Protein AF-A0A183G297-F1 (afdb_monomer)

Nearest PDB structures (foldseek):
  7byl-assembly1_A  TM=5.948E-01  e=2.917E-04  Aequorea victoria
  8j03-assembly1_A  TM=6.201E-01  e=9.344E-04  Homo sapiens
  7vnr-assembly1_C  TM=6.676E-01  e=5.356E-03  Homo sapiens
  7vnq-assembly1_A  TM=6.222E-01  e=4.353E-02  Homo sapiens
  8ieq-assembly1_C  TM=3.313E-01  e=5.146E+00  Homo sapiens

Structure (mmCIF, N/CA/C/O backbone):
data_AF-A0A183G297-F1
#
_entry.id   AF-A0A183G297-F1
#
loop_
_atom_site.group_PDB
_atom_site.id
_atom_site.type_symbol
_atom_site.label_atom_id
_atom_site.label_alt_id
_atom_site.label_comp_id
_atom_site.label_asym_id
_atom_site.label_entity_id
_atom_site.label_seq_id
_atom_site.pdbx_PDB_ins_code
_atom_site.Cartn_x
_atom_site.Cartn_y
_atom_site.Cartn_z
_atom_site.occupancy
_atom_site.B_iso_or_equiv
_atom_site.auth_seq_id
_atom_site.auth_comp_id
_atom_site.auth_asym_id
_atom_site.auth_atom_id
_atom_site.pdbx_PDB_model_num
ATOM 1 N N . MET A 1 1 ? 13.243 0.918 11.975 1.00 48.28 1 MET A N 1
ATOM 2 C CA . MET A 1 1 ? 14.635 1.375 11.766 1.00 48.28 1 MET A CA 1
ATOM 3 C C . MET A 1 1 ? 15.598 0.944 12.881 1.00 48.28 1 MET A C 1
ATOM 5 O O . MET A 1 1 ? 16.744 0.672 12.569 1.00 48.28 1 MET A O 1
ATOM 9 N N . LEU A 1 2 ? 15.179 0.803 14.151 1.00 48.47 2 LEU A N 1
ATOM 10 C CA . LEU A 1 2 ? 16.083 0.345 15.231 1.00 48.47 2 LEU A CA 1
ATOM 11 C C . LEU A 1 2 ? 16.422 -1.161 15.202 1.00 48.47 2 LEU A C 1
ATOM 13 O O . LEU A 1 2 ? 17.568 -1.524 15.438 1.00 48.47 2 LEU A O 1
ATOM 17 N N . LYS A 1 3 ? 15.472 -2.037 14.841 1.00 40.50 3 LYS A N 1
ATOM 18 C CA . LYS A 1 3 ? 15.696 -3.499 14.740 1.00 40.50 3 LYS A CA 1
ATOM 19 C C . LYS A 1 3 ? 16.714 -3.913 13.665 1.00 40.50 3 LYS A C 1
ATOM 21 O O . LYS A 1 3 ? 17.290 -4.991 13.742 1.00 40.50 3 LYS A O 1
ATOM 26 N N . THR A 1 4 ? 16.929 -3.066 12.660 1.00 49.19 4 THR A N 1
ATOM 27 C CA . THR A 1 4 ? 17.829 -3.326 11.527 1.00 49.19 4 THR A CA 1
ATOM 28 C C . THR A 1 4 ? 19.241 -2.788 11.752 1.00 49.19 4 THR A C 1
ATOM 30 O O . THR A 1 4 ? 20.104 -3.003 10.909 1.00 49.19 4 THR A O 1
ATOM 33 N N . HIS A 1 5 ? 19.499 -2.099 12.871 1.00 55.09 5 HIS A N 1
ATOM 34 C CA . HIS A 1 5 ? 20.820 -1.553 13.154 1.00 55.09 5 HIS A CA 1
ATOM 35 C C . HIS A 1 5 ? 21.800 -2.682 13.534 1.00 55.09 5 HIS A C 1
ATOM 37 O O . HIS A 1 5 ? 21.485 -3.480 14.425 1.00 55.09 5 HIS A O 1
ATOM 43 N N . PRO A 1 6 ? 22.994 -2.750 12.916 1.00 59.34 6 PRO A N 1
ATOM 44 C CA . PRO A 1 6 ? 23.940 -3.857 13.101 1.00 59.34 6 PRO A CA 1
ATOM 45 C C . PRO A 1 6 ? 24.424 -4.016 14.551 1.00 59.34 6 PRO A C 1
ATOM 47 O O . PRO A 1 6 ? 24.810 -5.105 14.955 1.00 59.34 6 PRO A O 1
ATOM 50 N N . SER A 1 7 ? 24.348 -2.958 15.363 1.00 58.31 7 SER A N 1
ATOM 51 C CA . SER A 1 7 ? 24.736 -2.979 16.783 1.00 58.31 7 SER A CA 1
ATOM 52 C C . SER A 1 7 ? 23.763 -3.719 17.708 1.00 58.31 7 SER A C 1
ATOM 54 O O . SER A 1 7 ? 24.141 -4.052 18.824 1.00 58.31 7 SER A O 1
ATOM 56 N N . PHE A 1 8 ? 22.518 -3.965 17.282 1.00 51.22 8 PHE A N 1
ATOM 57 C CA . PHE A 1 8 ? 21.483 -4.630 18.098 1.00 51.22 8 PHE A CA 1
ATOM 58 C C . PHE A 1 8 ? 21.211 -6.080 17.679 1.00 51.22 8 PHE A C 1
ATOM 60 O O . PHE A 1 8 ? 20.227 -6.703 18.087 1.00 51.22 8 PHE A O 1
ATOM 67 N N . GLN A 1 9 ? 22.096 -6.609 16.847 1.00 53.25 9 GLN A N 1
ATOM 68 C CA . GLN A 1 9 ? 22.018 -7.925 16.253 1.00 53.25 9 GLN A CA 1
ATOM 69 C C . GLN A 1 9 ? 23.069 -8.823 16.901 1.00 53.25 9 GLN A C 1
ATOM 71 O O . GLN A 1 9 ? 24.266 -8.566 16.791 1.00 53.25 9 GLN A O 1
ATOM 76 N N . ILE A 1 10 ? 22.628 -9.877 17.590 1.00 58.62 10 ILE A N 1
ATOM 77 C CA . ILE A 1 10 ? 23.545 -10.798 18.264 1.00 58.62 10 ILE A CA 1
ATOM 78 C C . ILE A 1 10 ? 23.848 -11.942 17.287 1.00 58.62 10 ILE A C 1
ATOM 80 O O . ILE A 1 10 ? 22.927 -12.673 16.903 1.00 58.62 10 ILE A O 1
ATOM 84 N N . PRO A 1 11 ? 25.109 -12.119 16.852 1.00 53.72 11 PRO A N 1
ATOM 85 C CA . PRO A 1 11 ? 25.476 -13.251 16.016 1.00 53.72 11 PRO A CA 1
ATOM 86 C C . PRO A 1 11 ? 25.411 -14.530 16.855 1.00 53.72 11 PRO A C 1
ATOM 88 O O . PRO A 1 11 ? 26.146 -14.682 17.828 1.00 53.72 11 PRO A O 1
ATOM 91 N N . GLN A 1 12 ? 24.537 -15.461 16.478 1.00 55.38 12 GLN A N 1
ATOM 92 C CA . GLN A 1 12 ? 24.570 -16.813 17.029 1.00 55.38 12 GLN A CA 1
ATOM 93 C C . GLN A 1 12 ? 25.669 -17.577 16.287 1.00 55.38 12 GLN A C 1
ATOM 95 O O . GLN A 1 12 ? 25.570 -17.795 15.080 1.00 55.38 12 GLN A O 1
ATOM 100 N N . ILE A 1 13 ? 26.755 -17.904 16.989 1.00 57.59 13 ILE A N 1
ATOM 101 C CA . ILE A 1 13 ? 27.920 -18.590 16.421 1.00 57.59 13 ILE A CA 1
ATOM 102 C C . ILE A 1 13 ? 27.861 -20.046 16.870 1.00 57.59 13 ILE A C 1
ATOM 104 O O . ILE A 1 13 ? 28.013 -20.342 18.054 1.00 57.59 13 ILE A O 1
ATOM 108 N N . THR A 1 14 ? 27.661 -20.962 15.928 1.00 55.66 14 THR A N 1
ATOM 109 C CA . THR A 1 14 ? 27.771 -22.398 16.199 1.00 55.66 14 THR A CA 1
ATOM 110 C C . THR A 1 14 ? 29.211 -22.824 15.923 1.00 55.66 14 THR A C 1
ATOM 112 O O . THR A 1 14 ? 29.700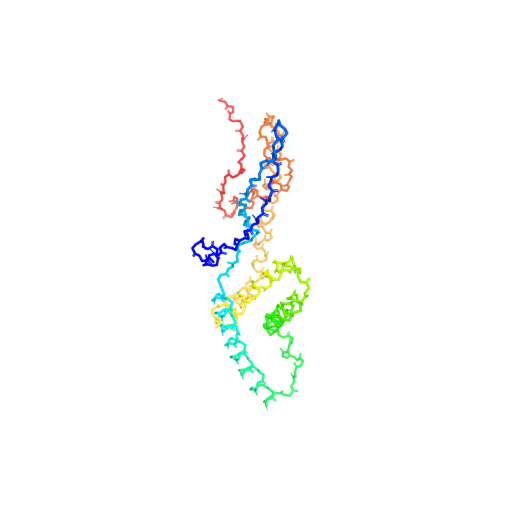 -22.712 14.796 1.00 55.66 14 THR A O 1
ATOM 115 N N . VAL A 1 15 ? 29.905 -23.298 16.960 1.00 58.91 15 VAL A N 1
ATOM 116 C CA . VAL A 1 15 ? 31.275 -23.818 16.850 1.00 58.91 15 VAL A CA 1
ATOM 117 C C . VAL A 1 15 ? 31.205 -25.295 16.474 1.00 58.91 15 VAL A C 1
ATOM 119 O O . VAL A 1 15 ? 30.727 -26.114 17.255 1.00 58.91 15 VAL A O 1
ATOM 122 N N . THR A 1 16 ? 31.684 -25.639 15.281 1.00 60.69 16 THR A N 1
ATOM 123 C CA . THR A 1 16 ? 31.771 -27.029 14.815 1.00 60.69 16 THR A CA 1
ATOM 124 C C . THR A 1 16 ? 33.208 -27.517 14.955 1.00 60.69 16 THR A C 1
ATOM 126 O O . THR A 1 16 ? 34.143 -26.878 14.465 1.00 60.69 16 THR A O 1
ATOM 129 N N . TYR A 1 17 ? 33.395 -28.654 15.623 1.00 65.12 17 TYR A N 1
ATOM 130 C CA . TYR A 1 17 ? 34.686 -29.329 15.720 1.00 65.12 17 TYR A CA 1
ATOM 131 C C . TYR A 1 17 ? 34.791 -30.376 14.605 1.00 65.12 17 TYR A C 1
ATOM 133 O O . TYR A 1 17 ? 34.063 -31.363 14.593 1.00 65.12 17 TYR A O 1
ATOM 141 N N . GLY A 1 18 ? 35.687 -30.153 13.645 1.00 60.66 18 GLY A N 1
ATOM 142 C CA . GLY A 1 18 ? 36.001 -31.123 12.597 1.00 60.66 18 GLY A CA 1
ATOM 143 C C . GLY A 1 18 ? 37.335 -31.799 12.891 1.00 60.66 18 GLY A C 1
ATOM 144 O O . GLY A 1 18 ? 38.352 -31.119 13.022 1.00 60.66 18 GLY A O 1
ATOM 145 N N . LEU A 1 19 ? 37.357 -33.127 12.982 1.00 64.94 19 LEU A N 1
ATOM 146 C CA . LEU A 1 19 ? 38.607 -33.884 13.023 1.00 64.94 19 LEU A CA 1
ATOM 147 C C . LEU A 1 19 ? 39.017 -34.192 11.578 1.00 64.94 19 LEU A C 1
ATOM 149 O O . LEU A 1 19 ? 38.312 -34.925 10.888 1.00 64.94 19 LEU A O 1
ATOM 153 N N . ARG A 1 20 ? 40.124 -33.617 11.100 1.00 61.81 20 ARG A N 1
ATOM 154 C CA . ARG A 1 20 ? 40.711 -33.995 9.809 1.00 61.81 20 ARG A CA 1
ATOM 155 C C . ARG A 1 20 ? 41.883 -34.933 10.056 1.00 61.81 20 ARG A C 1
ATOM 157 O O . ARG A 1 20 ? 42.819 -34.582 10.772 1.00 61.81 20 ARG A O 1
ATOM 164 N N . ILE A 1 21 ? 41.802 -36.119 9.467 1.00 64.12 21 ILE A N 1
ATOM 165 C CA . ILE A 1 21 ? 42.873 -37.112 9.482 1.00 64.12 21 ILE A CA 1
ATOM 166 C C . ILE A 1 21 ? 43.674 -36.904 8.201 1.00 64.12 21 ILE A C 1
ATOM 168 O O . ILE A 1 21 ? 43.117 -36.989 7.107 1.00 64.12 21 ILE A O 1
ATOM 172 N N . PHE A 1 22 ? 44.954 -36.579 8.345 1.00 64.56 22 PHE A N 1
ATOM 173 C CA . PHE A 1 22 ? 45.888 -36.493 7.231 1.00 64.56 22 PHE A CA 1
ATOM 174 C C . PHE A 1 22 ? 46.856 -37.662 7.343 1.00 64.56 22 PHE A C 1
ATOM 176 O O . PHE A 1 22 ? 47.649 -37.729 8.282 1.00 64.56 22 PHE A O 1
ATOM 183 N N . GLU A 1 23 ? 46.768 -38.592 6.402 1.00 61.50 23 GLU A N 1
ATOM 184 C CA . GLU A 1 23 ? 47.671 -39.731 6.316 1.00 61.50 23 GLU A CA 1
ATOM 185 C C . GLU A 1 23 ? 48.757 -39.393 5.300 1.00 61.50 23 GLU A C 1
ATOM 187 O O . GLU A 1 23 ? 48.467 -39.173 4.124 1.00 61.50 23 GLU A O 1
ATOM 192 N N . ASN A 1 24 ? 49.998 -39.268 5.768 1.00 54.97 24 ASN A N 1
ATOM 193 C CA . ASN A 1 24 ? 51.139 -39.060 4.890 1.00 54.97 24 ASN A CA 1
ATOM 194 C C . ASN A 1 24 ? 52.266 -39.989 5.340 1.00 54.97 24 ASN A C 1
ATOM 196 O O . ASN A 1 24 ? 52.634 -39.987 6.513 1.00 54.97 24 ASN A O 1
ATOM 200 N N . GLU A 1 25 ? 52.764 -40.804 4.411 1.00 60.72 25 GLU A N 1
ATOM 201 C CA . GLU A 1 25 ? 53.896 -41.721 4.615 1.00 60.72 25 GLU A CA 1
ATOM 202 C C . GLU A 1 25 ? 53.765 -42.627 5.860 1.00 60.72 25 GLU A C 1
ATOM 204 O O . GLU A 1 25 ? 54.642 -42.683 6.718 1.00 60.72 25 GLU A O 1
ATOM 209 N N . GLY A 1 26 ? 52.633 -43.329 5.993 1.00 61.75 26 GLY A N 1
ATOM 210 C CA . GLY A 1 26 ? 52.419 -44.327 7.053 1.00 61.75 26 GLY A CA 1
ATOM 211 C C . GLY A 1 26 ? 52.234 -43.764 8.469 1.00 61.75 26 GLY A C 1
ATOM 212 O O . GLY A 1 26 ? 52.076 -44.542 9.411 1.00 61.75 26 GLY A O 1
ATOM 213 N N . PHE A 1 27 ? 52.216 -42.437 8.636 1.00 55.34 27 PHE A N 1
ATOM 214 C CA . PHE A 1 27 ? 51.929 -41.771 9.905 1.00 55.34 27 PHE A CA 1
ATOM 215 C C . PHE A 1 27 ? 50.624 -40.963 9.804 1.00 55.34 27 PHE A C 1
ATOM 217 O O . PHE A 1 27 ? 50.490 -40.056 8.977 1.00 55.34 27 PHE A O 1
ATOM 224 N N . ALA A 1 28 ? 49.641 -41.289 10.648 1.00 62.03 28 ALA A N 1
ATOM 225 C CA . ALA A 1 28 ? 48.364 -40.579 10.702 1.00 62.03 28 ALA A CA 1
ATOM 226 C C . ALA A 1 28 ? 48.474 -39.344 11.610 1.00 62.03 28 ALA A C 1
ATOM 228 O O . ALA A 1 28 ? 48.621 -39.460 12.828 1.00 62.03 28 ALA A O 1
ATOM 229 N N . ASN A 1 29 ? 48.370 -38.150 11.025 1.00 67.00 29 ASN A N 1
ATOM 230 C CA . ASN A 1 29 ? 48.348 -36.886 11.757 1.00 67.00 29 ASN A CA 1
ATOM 231 C C . ASN A 1 29 ? 46.900 -36.430 11.990 1.00 67.00 29 ASN A C 1
ATOM 233 O O . ASN A 1 29 ? 46.113 -36.289 11.050 1.00 67.00 29 ASN A O 1
ATOM 237 N N . PHE A 1 30 ? 46.550 -36.160 13.251 1.00 70.69 30 PHE A N 1
ATOM 238 C CA . PHE A 1 30 ? 45.229 -35.662 13.638 1.00 70.69 30 PHE A CA 1
ATOM 239 C C . PHE A 1 30 ? 45.248 -34.138 13.756 1.00 70.69 30 PHE A C 1
ATOM 241 O O . PHE A 1 30 ? 45.827 -33.584 14.690 1.00 70.69 30 PHE A O 1
ATOM 248 N N . ALA A 1 31 ? 44.576 -33.449 12.835 1.00 62.00 31 ALA A N 1
ATOM 249 C CA . ALA A 1 31 ? 44.389 -32.005 12.901 1.00 62.00 31 ALA A CA 1
ATOM 250 C C . ALA A 1 31 ? 42.954 -31.683 13.340 1.00 62.00 31 ALA A C 1
ATOM 252 O O . ALA A 1 31 ? 41.978 -32.048 12.679 1.00 62.00 31 ALA A O 1
ATOM 253 N N . LYS A 1 32 ? 42.811 -30.970 14.462 1.00 65.06 32 LYS A N 1
ATOM 254 C CA . LYS A 1 32 ? 41.517 -30.464 14.935 1.00 65.06 32 LYS A CA 1
ATOM 255 C C . LYS A 1 32 ? 41.229 -29.121 14.264 1.00 65.06 32 LYS A C 1
ATOM 257 O O . LYS A 1 32 ? 41.819 -28.108 14.627 1.00 65.06 32 LYS A O 1
ATOM 262 N N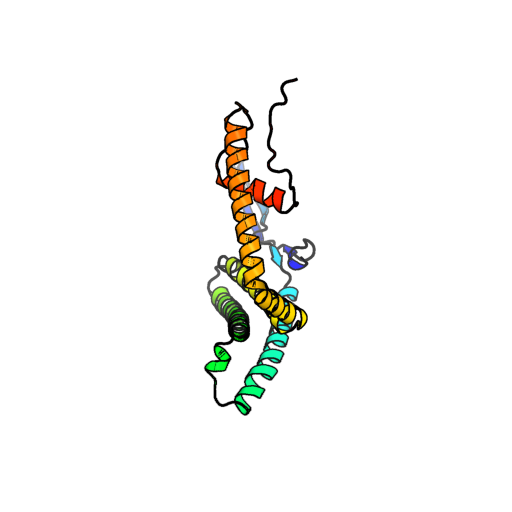 . ALA A 1 33 ? 40.323 -29.109 13.292 1.00 61.12 33 ALA A N 1
ATOM 263 C CA . ALA A 1 33 ? 39.847 -27.889 12.654 1.00 61.12 33 ALA A CA 1
ATOM 264 C C . ALA A 1 33 ? 38.656 -27.317 13.441 1.00 61.12 33 ALA A C 1
ATOM 266 O O . ALA A 1 33 ? 37.685 -28.023 13.724 1.00 61.12 33 ALA A O 1
ATOM 267 N N . ILE A 1 34 ? 38.731 -26.034 13.795 1.00 58.94 34 ILE A N 1
ATOM 268 C CA . ILE A 1 34 ? 37.644 -25.300 14.453 1.00 58.94 34 ILE A CA 1
ATOM 269 C C . ILE A 1 34 ? 36.975 -24.437 13.383 1.00 58.94 34 ILE A C 1
ATOM 271 O O . ILE A 1 34 ? 37.583 -23.492 12.886 1.00 58.94 34 ILE A O 1
ATOM 275 N N . GLY A 1 35 ? 35.746 -24.783 13.000 1.00 61.62 35 GLY A N 1
ATOM 276 C CA . GLY A 1 35 ? 34.934 -23.988 12.079 1.00 61.62 35 GLY A CA 1
ATOM 277 C C . GLY A 1 35 ? 33.868 -23.208 12.842 1.00 61.62 35 GLY A C 1
ATOM 278 O O . GLY A 1 35 ? 33.128 -23.787 13.637 1.00 61.62 35 GLY A O 1
ATOM 279 N N . THR A 1 36 ? 33.766 -21.904 12.605 1.00 52.25 36 THR A N 1
ATOM 280 C CA . THR A 1 36 ? 32.689 -21.058 13.133 1.00 52.25 36 THR A CA 1
ATOM 281 C C . THR A 1 36 ? 31.703 -20.762 12.006 1.00 52.25 36 THR A C 1
ATOM 283 O O . THR A 1 36 ? 32.032 -20.071 11.045 1.00 52.25 36 THR A O 1
ATOM 286 N N . HIS A 1 37 ? 30.487 -21.306 12.089 1.00 54.34 37 HIS A N 1
ATOM 287 C CA . HIS A 1 37 ? 29.422 -20.999 11.132 1.00 54.34 37 HIS A CA 1
ATOM 288 C C . HIS A 1 37 ? 28.451 -19.998 11.767 1.00 54.34 37 HIS A C 1
ATOM 290 O O . HIS A 1 37 ? 28.058 -20.164 12.925 1.00 54.34 37 HIS A O 1
ATOM 296 N N . LYS A 1 38 ? 28.071 -18.953 11.022 1.00 50.78 38 LYS A N 1
ATOM 297 C CA . LYS A 1 38 ? 27.071 -17.954 11.433 1.00 50.78 38 LYS A CA 1
ATOM 298 C C . LYS A 1 38 ? 25.761 -18.222 10.672 1.00 50.78 38 LYS A C 1
ATOM 300 O O . LYS A 1 38 ? 25.581 -17.654 9.598 1.00 50.78 38 LYS A O 1
ATOM 305 N N . PRO A 1 39 ? 24.863 -19.093 11.171 1.00 55.00 39 PRO A N 1
ATOM 306 C CA . PRO A 1 39 ? 23.656 -19.485 10.443 1.00 55.00 39 PRO A CA 1
ATOM 307 C C . PRO A 1 39 ? 22.566 -18.407 10.441 1.00 55.00 39 PRO A C 1
ATOM 309 O O . PRO A 1 39 ? 21.825 -18.306 9.471 1.00 55.00 39 PRO A O 1
ATOM 312 N N . TYR A 1 40 ? 22.451 -17.600 11.502 1.00 53.59 40 TYR A N 1
ATOM 313 C CA . TYR A 1 40 ? 21.413 -16.576 11.601 1.00 53.59 40 TYR A CA 1
ATOM 314 C C . TYR A 1 40 ? 21.843 -15.429 12.511 1.00 53.59 40 TYR A C 1
ATOM 316 O O . TYR A 1 40 ? 22.673 -15.585 13.411 1.00 53.59 40 TYR A O 1
ATOM 324 N N . THR A 1 41 ? 21.249 -14.264 12.283 1.00 52.88 41 THR A N 1
ATOM 325 C CA . THR A 1 41 ? 21.410 -13.110 13.162 1.00 52.88 41 THR A CA 1
ATOM 326 C C . THR A 1 41 ? 20.066 -12.847 13.820 1.00 52.88 41 THR A C 1
ATOM 328 O O . THR A 1 41 ? 19.100 -12.528 13.132 1.00 52.88 41 THR A O 1
ATOM 331 N N . ALA A 1 42 ? 19.982 -13.048 15.135 1.00 55.66 42 ALA A N 1
ATOM 332 C CA . ALA A 1 42 ? 18.733 -12.889 15.869 1.00 55.66 42 ALA A CA 1
ATOM 333 C C . ALA A 1 42 ? 18.630 -11.463 16.445 1.00 55.66 42 ALA A C 1
ATOM 335 O O . ALA A 1 42 ? 19.626 -10.938 16.963 1.00 55.66 42 ALA A O 1
ATOM 336 N N . PRO A 1 43 ? 17.453 -10.817 16.370 1.00 57.69 43 PRO A N 1
ATOM 337 C CA . PRO A 1 43 ? 17.213 -9.559 17.065 1.00 57.69 43 PRO A CA 1
ATOM 338 C C . PRO A 1 43 ? 17.270 -9.767 18.587 1.00 57.69 43 PRO A C 1
ATOM 340 O O . PRO A 1 43 ? 16.885 -10.817 19.099 1.00 57.69 43 PRO A O 1
ATOM 343 N N . HIS A 1 44 ? 17.759 -8.763 19.320 1.00 60.81 44 HIS A N 1
ATOM 344 C CA . HIS A 1 44 ? 17.909 -8.838 20.776 1.00 60.81 44 HIS A CA 1
ATOM 345 C C . HIS A 1 44 ? 16.561 -9.142 21.473 1.00 60.81 44 HIS A C 1
ATOM 347 O O . HIS A 1 44 ? 15.567 -8.479 21.160 1.00 60.81 44 HIS A O 1
ATOM 353 N N . PRO A 1 45 ? 16.505 -10.045 22.478 1.00 65.69 45 PRO A N 1
ATOM 354 C CA . PRO A 1 45 ? 15.265 -10.397 23.187 1.00 65.69 45 PRO A CA 1
ATOM 355 C C . PRO A 1 45 ? 14.495 -9.212 23.797 1.00 65.69 45 PRO A C 1
ATOM 357 O O . PRO A 1 45 ? 13.282 -9.299 23.953 1.00 65.69 45 PRO A O 1
ATOM 360 N N . TYR A 1 46 ? 15.144 -8.075 24.087 1.00 68.31 46 TYR A N 1
ATOM 361 C CA . TYR A 1 46 ? 14.468 -6.875 24.594 1.00 68.31 46 TYR A CA 1
ATOM 362 C C . TYR A 1 46 ? 13.454 -6.294 23.609 1.00 68.31 46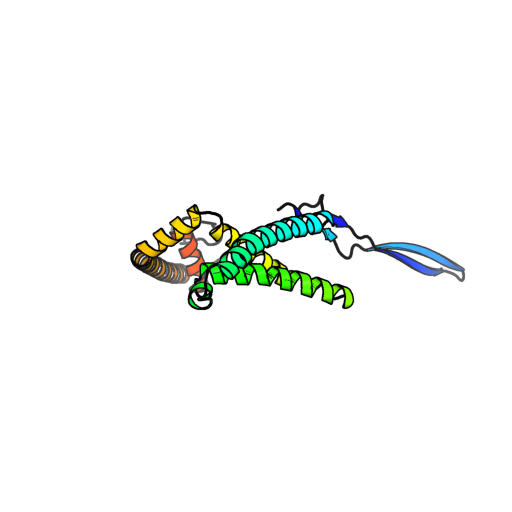 TYR A C 1
ATOM 364 O O . TYR A 1 46 ? 12.424 -5.791 24.044 1.00 68.31 46 TYR A O 1
ATOM 372 N N . PHE A 1 47 ? 13.690 -6.400 22.297 1.00 62.75 47 PHE A N 1
ATOM 373 C CA . PHE A 1 47 ? 12.716 -5.929 21.312 1.00 62.75 47 PHE A CA 1
ATOM 374 C C . PHE A 1 47 ? 11.410 -6.717 21.385 1.00 62.75 47 PHE A C 1
ATOM 376 O O . PHE A 1 47 ? 10.345 -6.130 21.248 1.00 62.75 47 PHE A O 1
ATOM 383 N N . PHE A 1 48 ? 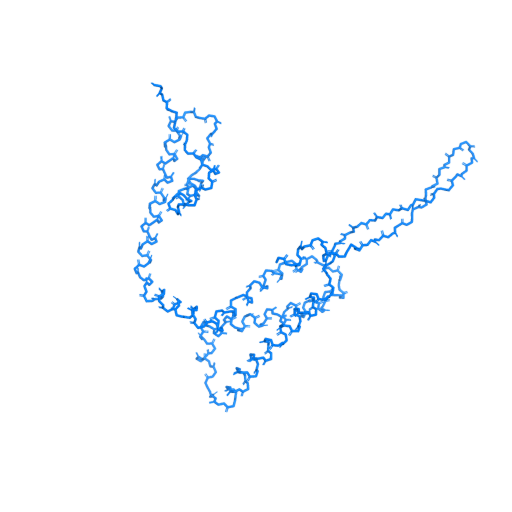11.488 -8.020 21.661 1.00 63.81 48 PHE A N 1
ATOM 384 C CA . PHE A 1 48 ? 10.303 -8.850 21.846 1.00 63.81 48 PHE A CA 1
ATOM 385 C C . PHE A 1 48 ? 9.519 -8.437 23.097 1.00 63.81 48 PHE A C 1
ATOM 387 O O . PHE A 1 48 ? 8.306 -8.272 23.026 1.00 63.81 48 PHE A O 1
ATOM 394 N N . TYR A 1 49 ? 10.199 -8.199 24.225 1.00 67.31 49 TYR A N 1
ATOM 395 C CA . TYR A 1 49 ? 9.538 -7.745 25.454 1.00 67.31 49 TYR A CA 1
ATOM 396 C C . TYR A 1 49 ? 8.925 -6.350 25.315 1.00 67.31 49 TYR A C 1
ATOM 398 O O . TYR A 1 49 ? 7.803 -6.140 25.761 1.00 67.31 49 TYR A O 1
ATOM 406 N N . VAL A 1 50 ? 9.621 -5.407 24.676 1.00 67.00 50 VAL A N 1
ATOM 407 C CA . VAL A 1 50 ? 9.093 -4.055 24.435 1.00 67.00 50 VAL A CA 1
ATOM 408 C C . VAL A 1 50 ? 7.879 -4.104 23.511 1.00 67.00 50 VAL A C 1
ATOM 410 O O . VAL A 1 50 ? 6.875 -3.462 23.808 1.00 67.00 50 VAL A O 1
ATOM 413 N N . ASP A 1 51 ? 7.927 -4.902 22.442 1.00 64.69 51 ASP A N 1
ATOM 414 C CA . ASP A 1 51 ? 6.776 -5.090 21.557 1.00 64.69 51 ASP A CA 1
ATOM 415 C C . ASP A 1 51 ? 5.605 -5.745 22.296 1.00 64.69 51 ASP A C 1
ATOM 417 O O . ASP A 1 51 ? 4.471 -5.307 22.129 1.00 64.69 51 ASP A O 1
ATOM 421 N N . LEU A 1 52 ? 5.869 -6.751 23.138 1.00 68.25 52 LEU A N 1
ATOM 422 C CA . LEU A 1 52 ? 4.860 -7.447 23.937 1.00 68.25 52 LEU A CA 1
ATOM 423 C C . LEU A 1 52 ? 4.205 -6.518 24.964 1.00 68.25 52 LEU A C 1
ATOM 425 O O . LEU A 1 52 ? 2.986 -6.537 25.091 1.00 68.25 52 LEU A O 1
ATOM 429 N N . ILE A 1 53 ? 4.995 -5.705 25.670 1.00 70.75 53 ILE A N 1
ATOM 430 C CA . ILE A 1 53 ? 4.518 -4.745 26.678 1.00 70.75 53 ILE A CA 1
ATOM 431 C C . ILE A 1 53 ? 3.743 -3.608 26.008 1.00 70.75 53 ILE A C 1
ATOM 433 O O . ILE A 1 53 ? 2.680 -3.215 26.480 1.00 70.75 53 ILE A O 1
ATOM 437 N N . CYS A 1 54 ? 4.247 -3.093 24.886 1.00 64.62 54 CYS A N 1
ATOM 438 C CA . CYS A 1 54 ? 3.556 -2.062 24.122 1.00 64.62 54 CYS A CA 1
ATOM 439 C C . CYS A 1 54 ? 2.224 -2.592 23.584 1.00 64.62 54 CYS A C 1
ATOM 441 O O . CYS A 1 54 ? 1.194 -1.949 23.774 1.00 64.62 54 CYS A O 1
ATOM 443 N N . ASN A 1 55 ? 2.211 -3.788 22.985 1.00 62.19 55 ASN A N 1
ATOM 444 C CA . ASN A 1 55 ? 0.973 -4.379 22.492 1.00 62.19 55 ASN A CA 1
ATOM 445 C C . ASN A 1 55 ? 0.017 -4.766 23.617 1.00 62.19 55 ASN A C 1
ATOM 447 O O . ASN A 1 55 ? -1.180 -4.560 23.450 1.00 62.19 55 ASN A O 1
ATOM 451 N N . SER A 1 56 ? 0.504 -5.295 24.742 1.00 66.25 56 SER A N 1
ATOM 452 C CA . SER A 1 56 ? -0.358 -5.649 25.870 1.00 66.25 56 SER A CA 1
ATOM 453 C C . SER A 1 56 ? -1.034 -4.403 26.433 1.00 66.25 56 SER A C 1
ATOM 455 O O . SER A 1 56 ? -2.258 -4.387 26.544 1.00 66.25 56 SER A O 1
ATOM 457 N N . TRP A 1 57 ? -0.287 -3.317 26.639 1.00 70.44 57 TRP A N 1
ATOM 458 C CA . TRP A 1 57 ? -0.835 -2.021 27.039 1.00 70.44 57 TRP A CA 1
ATOM 459 C C . TRP A 1 57 ? -1.886 -1.508 26.043 1.00 70.44 57 TRP A C 1
ATOM 461 O O . TRP A 1 57 ? -2.998 -1.156 26.429 1.00 70.44 57 TRP A O 1
ATOM 471 N N . PHE A 1 58 ? -1.589 -1.570 24.741 1.00 61.91 58 PHE A N 1
ATOM 472 C CA . PHE A 1 58 ? -2.500 -1.124 23.681 1.00 61.91 58 PHE A CA 1
ATOM 473 C C . PHE A 1 58 ? -3.750 -2.007 23.539 1.00 61.91 58 PHE A C 1
ATOM 475 O O . PHE A 1 58 ? -4.787 -1.525 23.077 1.00 61.91 58 PHE A O 1
ATOM 482 N N . THR A 1 59 ? -3.658 -3.299 23.874 1.00 64.00 59 THR A N 1
ATOM 483 C CA . THR A 1 59 ? -4.818 -4.199 23.936 1.00 64.00 59 THR A CA 1
ATOM 484 C C . THR A 1 59 ? -5.644 -3.955 25.186 1.00 64.00 59 THR A C 1
ATOM 486 O O . THR A 1 59 ? -6.858 -3.951 25.066 1.00 64.00 59 THR A O 1
ATOM 489 N N . LEU A 1 60 ? -5.024 -3.688 26.341 1.00 63.31 60 LEU A N 1
ATOM 490 C CA . LEU A 1 60 ? -5.720 -3.396 27.596 1.00 63.31 60 LEU A CA 1
ATOM 491 C C . LEU A 1 60 ? -6.490 -2.080 27.508 1.00 63.31 60 LEU A C 1
ATOM 493 O O . LEU A 1 60 ? -7.663 -2.047 27.858 1.00 63.31 60 LEU A O 1
ATOM 497 N N . GLU A 1 61 ? -5.886 -1.038 26.940 1.00 63.88 61 GLU A N 1
ATOM 498 C CA . GLU A 1 61 ? -6.540 0.257 26.734 1.00 63.88 61 GLU A CA 1
ATOM 499 C C . GLU A 1 61 ? -7.719 0.161 25.742 1.00 63.88 61 GLU A C 1
ATOM 501 O O . GLU A 1 61 ? -8.736 0.830 25.913 1.00 63.88 61 GLU A O 1
ATOM 506 N N . LEU A 1 62 ? -7.655 -0.736 24.747 1.00 58.03 62 LEU A N 1
ATOM 507 C CA . LEU A 1 62 ? -8.794 -1.025 23.865 1.00 58.03 62 LEU A CA 1
ATOM 508 C C . LEU A 1 62 ? -9.848 -1.952 24.487 1.00 58.03 62 LEU A C 1
ATOM 510 O O . LEU A 1 62 ? -11.038 -1.731 24.279 1.00 58.03 62 LEU A O 1
ATOM 514 N N . LEU A 1 63 ? -9.449 -2.995 25.216 1.00 58.09 63 LEU A N 1
ATOM 515 C CA . LEU A 1 63 ? -10.361 -3.950 25.856 1.00 58.09 63 LEU A CA 1
ATOM 516 C C . LEU A 1 63 ? -11.141 -3.284 26.993 1.00 58.09 63 LEU A C 1
ATOM 518 O O . LEU A 1 63 ? -12.365 -3.440 27.059 1.00 58.09 63 LEU A O 1
ATOM 522 N N . GLU A 1 64 ? -10.464 -2.493 27.832 1.00 55.66 64 GLU A N 1
ATOM 523 C CA . GLU A 1 64 ? -11.114 -1.697 28.877 1.00 55.66 64 GLU A CA 1
ATOM 524 C C . GLU A 1 64 ? -12.026 -0.623 28.280 1.00 55.66 64 GLU A C 1
ATOM 526 O O . GLU A 1 64 ? -13.172 -0.487 28.711 1.00 55.66 64 GLU A O 1
ATOM 531 N N . SER A 1 65 ? -11.574 0.111 27.255 1.00 55.47 65 SER A N 1
ATOM 532 C CA . SER A 1 65 ? -12.352 1.241 26.732 1.00 55.47 65 SER A CA 1
ATOM 533 C C . SER A 1 65 ? -13.482 0.825 25.766 1.00 55.47 65 SER A C 1
ATOM 535 O O . SER A 1 65 ? -14.506 1.507 25.680 1.00 55.47 65 SER A O 1
ATOM 537 N N . PHE A 1 66 ? -13.370 -0.307 25.053 1.00 60.03 66 PHE A N 1
ATOM 538 C CA . PHE A 1 66 ? -14.338 -0.711 24.017 1.00 60.03 66 PHE A CA 1
ATOM 539 C C . PHE A 1 66 ? -15.278 -1.847 24.429 1.00 60.03 66 PHE A C 1
ATOM 541 O O . PHE A 1 66 ? -16.458 -1.806 24.070 1.00 60.03 66 PHE A O 1
ATOM 548 N N . GLN A 1 67 ? -14.797 -2.852 25.168 1.00 55.28 67 GLN A N 1
ATOM 549 C CA . GLN A 1 67 ? -15.592 -4.043 25.485 1.00 55.28 67 GLN A CA 1
ATOM 550 C C . GLN A 1 67 ? -16.319 -3.891 26.822 1.00 55.28 67 GLN A C 1
ATOM 552 O O . GLN A 1 67 ? -17.524 -4.102 26.864 1.00 55.28 67 GLN A O 1
ATOM 557 N N . LEU A 1 68 ? -15.658 -3.416 27.879 1.00 52.88 68 LEU A N 1
ATOM 558 C CA . LEU A 1 68 ? -16.285 -3.248 29.200 1.00 52.88 68 LEU A CA 1
ATOM 559 C C . LEU A 1 68 ? -17.342 -2.132 29.234 1.00 52.88 68 LEU A C 1
ATOM 561 O O . LEU A 1 68 ? -18.445 -2.340 29.737 1.00 52.88 68 LEU A O 1
ATOM 565 N N . ILE A 1 69 ? -17.059 -0.978 28.623 1.00 53.84 69 ILE A N 1
ATOM 566 C CA . ILE A 1 69 ? -17.973 0.178 28.647 1.00 53.84 69 ILE A CA 1
ATOM 567 C C . ILE A 1 69 ? -19.193 -0.034 27.731 1.00 53.84 69 ILE A C 1
ATOM 569 O O . ILE A 1 69 ? -20.293 0.397 28.067 1.00 53.84 69 ILE A O 1
ATOM 573 N N . ARG A 1 70 ? -19.053 -0.729 26.588 1.00 53.09 70 ARG A N 1
ATOM 574 C CA . ARG A 1 70 ? -20.181 -0.967 25.657 1.00 53.09 70 ARG A CA 1
ATOM 575 C C . ARG A 1 70 ? -20.956 -2.257 25.927 1.00 53.09 70 ARG A C 1
ATOM 577 O O . ARG A 1 70 ? -22.146 -2.275 25.615 1.00 53.09 70 ARG A O 1
ATOM 584 N N . LEU A 1 71 ? -20.336 -3.290 26.512 1.00 49.78 71 LEU A N 1
ATOM 585 C CA . LEU A 1 71 ? -21.036 -4.511 26.945 1.00 49.78 71 LEU A CA 1
ATOM 586 C C . LEU A 1 71 ? -21.983 -4.217 28.121 1.00 49.78 71 LEU A C 1
ATOM 588 O O . LEU A 1 71 ? -23.035 -4.841 28.207 1.00 49.78 71 LEU A O 1
ATOM 592 N N . LEU A 1 72 ? -21.664 -3.225 28.966 1.00 55.72 72 LEU A N 1
ATOM 593 C CA . LEU A 1 72 ? -22.578 -2.758 30.015 1.00 55.72 72 LEU A CA 1
ATOM 594 C C . LEU A 1 72 ? -23.707 -1.836 29.503 1.00 55.72 72 LEU A C 1
ATOM 596 O O . LEU A 1 72 ? -24.763 -1.804 30.126 1.00 55.72 72 LEU A O 1
ATOM 600 N N . PHE A 1 73 ? -23.518 -1.086 28.402 1.00 53.25 73 PHE A N 1
ATOM 601 C CA . PHE A 1 73 ? -24.388 0.062 28.067 1.00 53.25 73 PHE A CA 1
ATOM 602 C C . PHE A 1 73 ? -25.085 0.060 26.684 1.00 53.25 73 PHE A C 1
ATOM 604 O O . PHE A 1 73 ? -25.813 1.013 26.400 1.00 53.25 73 PHE A O 1
ATOM 611 N N . CYS A 1 74 ? -24.937 -0.940 25.798 1.00 43.00 74 CYS A N 1
ATOM 612 C CA . CYS A 1 74 ? -25.622 -0.923 24.483 1.00 43.00 74 CYS A CA 1
ATOM 613 C C . CYS A 1 74 ? -26.117 -2.301 23.969 1.00 43.00 74 CYS A C 1
ATOM 615 O O . CYS A 1 74 ? -25.301 -3.186 23.726 1.00 43.00 74 CYS A O 1
ATOM 617 N N . PRO A 1 75 ? -27.423 -2.475 23.656 1.00 57.59 75 PRO A N 1
ATOM 618 C CA . PRO A 1 75 ? -28.016 -3.768 23.274 1.00 57.59 75 PRO A CA 1
ATOM 619 C C . PRO A 1 75 ? -27.958 -4.136 21.770 1.00 57.59 75 PRO A C 1
ATOM 621 O O . PRO A 1 75 ? -28.484 -5.176 21.385 1.00 57.59 75 PRO A O 1
ATOM 624 N N . SER A 1 76 ? -27.350 -3.336 20.875 1.00 56.03 76 SER A N 1
ATOM 625 C CA . SER A 1 76 ? -27.415 -3.577 19.409 1.00 56.03 76 SER A CA 1
ATOM 626 C C . SER A 1 76 ? -26.048 -3.773 18.719 1.00 56.03 76 SER A C 1
ATOM 628 O O . SER A 1 76 ? -25.552 -2.937 17.965 1.00 56.03 76 SER A O 1
ATOM 630 N N . MET A 1 77 ? -25.453 -4.953 18.924 1.00 55.81 77 MET A N 1
ATOM 631 C CA . MET A 1 77 ? -24.106 -5.350 18.462 1.00 55.81 77 MET A CA 1
ATOM 632 C C . MET A 1 77 ? -23.850 -5.259 16.940 1.00 55.81 77 MET A C 1
ATOM 634 O O . MET A 1 77 ? -22.737 -4.968 16.507 1.00 55.81 77 MET A O 1
ATOM 638 N N . ARG A 1 78 ? -24.857 -5.504 16.091 1.00 56.75 78 ARG A N 1
ATOM 639 C CA . ARG A 1 78 ? -24.634 -5.752 14.647 1.00 56.75 78 ARG A CA 1
ATOM 640 C C . ARG A 1 78 ? -24.448 -4.496 13.794 1.00 56.75 78 ARG A C 1
ATOM 642 O O . ARG A 1 78 ? -23.710 -4.533 12.815 1.00 56.75 78 ARG A O 1
ATOM 649 N N . ARG A 1 79 ? -25.106 -3.384 14.141 1.00 60.81 79 ARG A N 1
ATOM 650 C CA . ARG A 1 79 ? -24.958 -2.111 13.406 1.00 60.81 79 ARG A CA 1
ATOM 651 C C . ARG A 1 79 ? -23.617 -1.447 13.720 1.00 60.81 79 ARG A C 1
ATOM 653 O O . ARG A 1 79 ? -23.044 -0.793 12.857 1.00 60.81 79 ARG A O 1
ATOM 660 N N . PHE A 1 80 ? -23.109 -1.664 14.931 1.00 57.16 80 PHE A N 1
ATOM 661 C CA . PHE A 1 80 ? -21.865 -1.076 15.403 1.00 57.16 80 PHE A CA 1
ATOM 662 C C . PHE A 1 80 ? -20.617 -1.805 14.875 1.00 57.16 80 PHE A C 1
ATOM 664 O O . PHE A 1 80 ? -19.691 -1.152 14.404 1.00 57.16 80 PHE A O 1
ATOM 671 N N . LEU A 1 81 ? -20.636 -3.144 14.817 1.00 57.78 81 LEU A N 1
ATOM 672 C CA . LEU A 1 81 ? -19.554 -3.940 14.209 1.00 57.78 81 LEU A CA 1
ATOM 673 C C . LEU A 1 81 ? -19.384 -3.711 12.698 1.00 57.78 81 LEU A C 1
ATOM 675 O O . LEU A 1 81 ? -18.332 -4.012 12.146 1.00 57.78 81 LEU A O 1
ATOM 679 N N . ARG A 1 82 ? -20.403 -3.168 12.021 1.00 61.62 82 ARG A N 1
ATOM 680 C CA . ARG A 1 82 ? -20.366 -2.897 10.577 1.00 61.62 82 ARG A CA 1
ATOM 681 C C . ARG A 1 82 ? -19.744 -1.539 10.227 1.00 61.62 82 ARG A C 1
ATOM 683 O O . ARG A 1 82 ? -19.674 -1.192 9.051 1.00 61.62 82 ARG A O 1
ATOM 690 N N . SER A 1 83 ? -19.305 -0.765 11.222 1.00 67.31 83 SER A N 1
ATOM 691 C CA . SER A 1 83 ? -18.544 0.459 10.977 1.00 67.31 83 SER A CA 1
ATOM 692 C C . SER A 1 83 ? -17.152 0.103 10.437 1.00 67.31 83 SER A C 1
ATOM 694 O O . SER A 1 83 ? -16.459 -0.706 11.058 1.00 67.31 83 SER A O 1
ATOM 696 N N . PRO A 1 84 ? -16.698 0.706 9.323 1.00 68.19 84 PRO A N 1
ATOM 697 C CA . PRO A 1 84 ? -15.405 0.379 8.718 1.00 68.19 84 PRO A CA 1
ATOM 698 C C . PRO A 1 84 ? -14.234 0.615 9.680 1.00 68.19 84 PRO A C 1
ATOM 700 O O . PRO A 1 84 ? -13.288 -0.164 9.700 1.00 68.19 84 PRO A O 1
ATOM 703 N N . LEU A 1 85 ? -14.334 1.630 10.544 1.00 65.69 85 LEU A N 1
ATOM 704 C CA . LEU A 1 85 ? -13.325 1.926 11.566 1.00 65.69 85 LEU A CA 1
ATOM 705 C C . LEU A 1 85 ? -13.234 0.816 12.622 1.00 65.69 85 LEU A C 1
ATOM 707 O O . LEU A 1 85 ? -12.146 0.454 13.049 1.00 65.69 85 LEU A O 1
ATOM 711 N N . THR A 1 86 ? -14.373 0.234 12.998 1.00 68.06 86 THR A N 1
ATOM 712 C CA . THR A 1 86 ? -14.443 -0.881 13.952 1.00 68.06 86 THR A CA 1
ATOM 713 C C . THR A 1 86 ? -13.939 -2.184 13.336 1.00 68.06 86 THR A C 1
ATOM 715 O O . THR A 1 86 ? -13.312 -2.986 14.020 1.00 68.06 86 THR A O 1
ATOM 718 N N . MET A 1 87 ? -14.165 -2.388 12.036 1.00 68.56 87 MET A N 1
ATOM 719 C CA . MET A 1 87 ? -13.672 -3.571 11.331 1.00 68.56 87 MET A CA 1
ATOM 720 C C . MET A 1 87 ? -12.137 -3.589 11.269 1.00 68.56 87 MET A C 1
ATOM 722 O O . MET A 1 87 ? -11.529 -4.630 11.505 1.00 68.56 87 MET A O 1
ATOM 726 N N . ILE A 1 88 ? -11.513 -2.431 11.022 1.00 70.12 88 ILE A N 1
ATOM 727 C CA . ILE A 1 88 ? -10.049 -2.274 11.005 1.00 70.12 88 ILE A CA 1
ATOM 728 C C . ILE A 1 88 ? -9.445 -2.577 12.386 1.00 70.12 88 ILE A C 1
ATOM 730 O O . ILE A 1 88 ? -8.432 -3.268 12.471 1.00 70.12 88 ILE A O 1
ATOM 734 N N . ASP A 1 89 ? -10.091 -2.126 13.463 1.00 69.38 89 ASP A N 1
ATOM 735 C CA . ASP A 1 89 ? -9.631 -2.343 14.842 1.00 69.38 89 ASP A CA 1
ATOM 736 C C . ASP A 1 89 ? -9.673 -3.828 15.253 1.00 69.38 89 ASP A C 1
ATOM 738 O O . ASP A 1 89 ? -8.708 -4.379 15.793 1.00 69.38 89 ASP A O 1
ATOM 742 N N . VAL A 1 90 ? -10.764 -4.523 14.903 1.00 69.69 90 VAL A N 1
ATOM 743 C CA . VAL A 1 90 ? -10.915 -5.969 15.141 1.00 69.69 90 VAL A CA 1
ATOM 744 C C . VAL A 1 90 ? -9.875 -6.762 14.350 1.00 69.69 90 VAL A C 1
ATOM 746 O O . VAL A 1 90 ? -9.235 -7.655 14.908 1.00 69.69 90 VAL A O 1
ATOM 749 N N . ILE A 1 91 ? -9.656 -6.417 13.077 1.00 72.69 91 ILE A N 1
ATOM 750 C CA . ILE A 1 91 ? -8.650 -7.076 12.234 1.00 72.69 91 ILE A CA 1
ATOM 751 C C . ILE A 1 91 ? -7.250 -6.859 12.816 1.00 72.69 91 ILE A C 1
ATOM 753 O O . ILE A 1 91 ? -6.526 -7.835 13.017 1.00 72.69 91 ILE A O 1
ATOM 757 N N . SER A 1 92 ? -6.890 -5.622 13.171 1.00 69.56 92 SER A N 1
ATOM 758 C CA . SER A 1 92 ? -5.583 -5.306 13.760 1.00 69.56 92 SER A CA 1
ATOM 759 C C . SER A 1 92 ? -5.349 -6.006 15.100 1.00 69.56 92 SER A C 1
ATOM 761 O O . SER A 1 92 ? -4.218 -6.388 15.398 1.00 69.56 92 SER A O 1
ATOM 763 N N . THR A 1 93 ? -6.387 -6.154 15.921 1.00 70.44 93 THR A N 1
ATOM 764 C CA . THR A 1 93 ? -6.283 -6.839 17.213 1.00 70.44 93 THR A CA 1
ATOM 765 C C . THR A 1 93 ? -6.154 -8.347 17.007 1.00 70.44 93 THR A C 1
ATOM 767 O O . THR A 1 93 ? -5.268 -8.974 17.583 1.00 70.44 93 THR A O 1
ATOM 770 N N . SER A 1 94 ? -6.969 -8.928 16.121 1.00 71.56 94 SER A N 1
ATOM 771 C CA . SER A 1 94 ? -6.915 -10.360 15.801 1.00 71.56 94 SER A CA 1
ATOM 772 C C . SER A 1 94 ? -5.559 -10.782 15.230 1.00 71.56 94 SER A C 1
ATOM 774 O O . SER A 1 94 ? -5.005 -11.793 15.653 1.00 71.56 94 SER A O 1
ATOM 776 N N . ALA A 1 95 ? -4.983 -9.962 14.349 1.00 73.81 95 ALA A N 1
ATOM 777 C CA . ALA A 1 95 ? -3.666 -10.141 13.753 1.00 73.81 95 ALA A CA 1
ATOM 778 C C . ALA A 1 95 ? -2.564 -10.426 14.786 1.00 73.81 95 ALA A C 1
ATOM 780 O O . ALA A 1 95 ? -1.754 -11.328 14.589 1.00 73.81 95 ALA A O 1
ATOM 781 N N . PHE A 1 96 ? -2.568 -9.708 15.912 1.00 71.00 96 PHE A N 1
ATOM 782 C CA . PHE A 1 96 ? -1.588 -9.917 16.976 1.00 71.00 96 PHE A CA 1
ATOM 783 C C . PHE A 1 96 ? -1.768 -11.257 17.697 1.00 71.00 96 PHE A C 1
ATOM 785 O O . PHE A 1 96 ? -0.791 -11.963 17.940 1.00 71.00 96 PHE A O 1
ATOM 792 N N . TYR A 1 97 ? -3.009 -11.625 18.023 1.00 72.38 97 TYR A N 1
ATOM 793 C CA . TYR A 1 97 ? -3.289 -12.913 18.659 1.00 72.38 97 TYR A CA 1
ATOM 794 C C . TYR A 1 97 ? -2.936 -14.083 17.737 1.00 72.38 97 TYR A C 1
ATOM 796 O O . TYR A 1 97 ? -2.418 -15.089 18.216 1.00 72.38 97 TYR A O 1
ATOM 804 N N . PHE A 1 98 ? -3.150 -13.936 16.425 1.00 73.88 98 PHE A N 1
ATOM 805 C CA . PHE A 1 98 ? -2.714 -14.918 15.433 1.00 73.88 98 PHE A CA 1
ATOM 806 C C . PHE A 1 98 ? -1.190 -15.048 15.382 1.00 73.88 98 PHE A C 1
ATOM 808 O O . PHE A 1 98 ? -0.691 -16.169 15.397 1.00 73.88 98 PHE A O 1
ATOM 815 N N . GLU A 1 99 ? -0.448 -13.939 15.371 1.00 72.38 99 GLU A N 1
ATOM 816 C CA . GLU A 1 99 ? 1.021 -13.958 15.375 1.00 72.38 99 GLU A CA 1
ATOM 817 C C . GLU A 1 99 ? 1.578 -14.616 16.649 1.00 72.38 99 GLU A C 1
ATOM 819 O O . GLU A 1 99 ? 2.455 -15.477 16.570 1.00 72.38 99 GLU A O 1
ATOM 824 N N . TRP A 1 100 ? 1.017 -14.289 17.818 1.00 73.06 100 TRP A N 1
ATOM 825 C CA . TRP A 1 100 ? 1.418 -14.883 19.096 1.00 73.06 100 TRP A CA 1
ATOM 826 C C . TRP A 1 100 ? 1.086 -16.380 19.186 1.00 73.06 100 TRP A C 1
ATOM 828 O O . TRP A 1 100 ? 1.945 -17.178 19.568 1.00 73.06 100 TRP A O 1
ATOM 838 N N . LEU A 1 101 ? -0.130 -16.777 18.791 1.00 73.69 101 LEU A N 1
ATOM 839 C CA . LEU A 1 101 ? -0.560 -18.179 18.752 1.00 73.69 101 LEU A CA 1
ATOM 840 C C . LEU A 1 101 ? 0.338 -19.004 17.827 1.00 73.69 101 LEU A C 1
ATOM 842 O O . LEU A 1 101 ? 0.771 -20.101 18.174 1.00 73.69 101 LEU A O 1
ATOM 846 N N . LEU A 1 102 ? 0.634 -18.466 16.650 1.00 70.62 102 LEU A N 1
ATOM 847 C CA . LEU A 1 102 ? 1.428 -19.145 15.641 1.00 70.62 102 LEU A CA 1
ATOM 848 C C . LEU A 1 102 ? 2.898 -19.245 16.078 1.00 70.62 102 LEU A C 1
ATOM 850 O O . LEU A 1 102 ? 3.501 -20.304 15.920 1.00 70.62 102 LEU A O 1
ATOM 854 N N . HIS A 1 103 ? 3.446 -18.220 16.738 1.00 69.62 103 HIS A N 1
ATOM 855 C CA . HIS A 1 103 ? 4.762 -18.295 17.378 1.00 69.62 103 HIS A CA 1
ATOM 856 C C . HIS A 1 103 ? 4.804 -19.368 18.483 1.00 69.62 103 HIS A C 1
ATOM 858 O O . HIS A 1 103 ? 5.761 -20.136 18.554 1.00 69.62 103 HIS A O 1
ATOM 864 N N . ALA A 1 104 ? 3.755 -19.483 19.308 1.00 70.94 104 ALA A N 1
ATOM 865 C CA . ALA A 1 104 ? 3.663 -20.510 20.351 1.00 70.94 104 ALA A CA 1
ATOM 866 C C . ALA A 1 104 ? 3.623 -21.941 19.782 1.00 70.94 104 ALA A C 1
ATOM 868 O O . ALA A 1 104 ? 4.251 -22.842 20.339 1.00 70.94 104 ALA A O 1
ATOM 869 N N . ILE A 1 105 ? 2.928 -22.144 18.658 1.00 69.94 105 ILE A N 1
ATOM 870 C CA . ILE A 1 105 ? 2.838 -23.445 17.980 1.00 69.94 105 ILE A CA 1
ATOM 871 C C . ILE A 1 105 ? 4.151 -23.777 17.245 1.00 69.94 105 ILE A C 1
ATOM 873 O O . ILE A 1 105 ? 4.647 -24.898 17.345 1.00 69.94 105 ILE A O 1
ATOM 877 N N . LEU A 1 106 ? 4.759 -22.812 16.544 1.00 67.31 106 LEU A N 1
ATOM 878 C CA . LEU A 1 106 ? 5.954 -23.043 15.720 1.00 67.31 106 LEU A CA 1
ATOM 879 C C . LEU A 1 106 ? 7.243 -23.269 16.512 1.00 67.31 106 LEU A C 1
ATOM 881 O O . LEU A 1 106 ? 8.135 -23.955 16.007 1.00 67.31 106 LEU A O 1
ATOM 885 N N . ILE A 1 107 ? 7.341 -22.771 17.751 1.00 62.66 107 ILE A N 1
ATOM 886 C CA . ILE A 1 107 ? 8.450 -23.122 18.659 1.00 62.66 107 ILE A CA 1
ATOM 887 C C . ILE A 1 107 ? 8.559 -24.649 18.823 1.00 62.66 107 ILE A C 1
ATOM 889 O O . ILE A 1 107 ? 9.658 -25.168 19.000 1.00 62.66 107 ILE A O 1
ATOM 893 N N . GLN A 1 108 ? 7.448 -25.385 18.701 1.00 62.47 108 GLN A N 1
ATOM 894 C CA . GLN A 1 108 ? 7.441 -26.847 18.789 1.00 62.47 108 GLN A CA 1
ATOM 895 C C . GLN A 1 108 ? 7.824 -27.542 17.471 1.00 62.47 108 GLN A C 1
ATOM 897 O O . GLN A 1 108 ? 8.211 -28.706 17.498 1.00 62.47 108 GLN A O 1
ATOM 902 N N . THR A 1 109 ? 7.723 -26.864 16.321 1.00 60.25 109 THR A N 1
ATOM 903 C CA . THR A 1 109 ? 7.869 -27.481 14.984 1.00 60.25 109 THR A CA 1
ATOM 904 C C . THR A 1 109 ? 9.148 -27.090 14.235 1.00 60.25 109 THR A C 1
ATOM 906 O O . THR A 1 109 ? 9.429 -27.661 13.185 1.00 60.25 109 THR A O 1
ATOM 909 N N . GLY A 1 110 ? 9.947 -26.147 14.748 1.00 58.16 110 GLY A N 1
ATOM 910 C CA . GLY A 1 110 ? 11.286 -25.833 14.219 1.00 58.16 110 GLY A CA 1
ATOM 911 C C . GLY A 1 110 ? 11.328 -25.161 12.836 1.00 58.16 110 GLY A C 1
ATOM 912 O O . GLY A 1 110 ? 12.413 -24.982 12.285 1.00 58.16 110 GLY A O 1
ATOM 913 N N . SER A 1 111 ? 10.184 -24.765 12.268 1.00 57.09 111 SER A N 1
ATOM 914 C CA . SER A 1 111 ? 10.114 -24.085 10.968 1.00 57.09 111 SER A CA 1
ATOM 915 C C . SER A 1 111 ? 10.017 -22.569 11.154 1.00 57.09 111 SER A C 1
ATOM 917 O O . SER A 1 111 ? 8.956 -22.025 11.445 1.00 57.09 111 SER A O 1
ATOM 919 N N . LEU A 1 112 ? 11.149 -21.879 10.998 1.00 57.62 112 LEU A N 1
ATOM 920 C CA . LEU A 1 112 ? 11.269 -20.417 11.121 1.00 57.62 112 LEU A CA 1
ATOM 921 C C . LEU A 1 112 ? 10.794 -19.654 9.863 1.00 57.62 112 LEU A C 1
ATOM 923 O O . LEU A 1 112 ? 10.691 -18.432 9.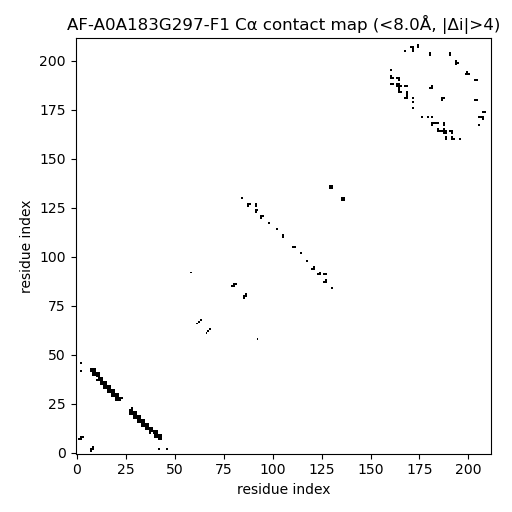891 1.00 57.62 112 LEU A O 1
ATOM 927 N N . VAL A 1 113 ? 10.495 -20.353 8.761 1.00 56.44 113 VAL A N 1
ATOM 928 C CA . VAL A 1 113 ? 10.291 -19.747 7.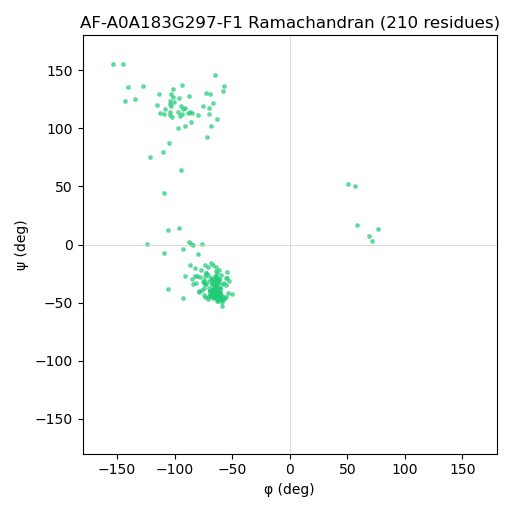426 1.00 56.44 113 VAL A CA 1
ATOM 929 C C . VAL A 1 113 ? 8.921 -19.063 7.270 1.00 56.44 113 VAL A C 1
ATOM 931 O O . VAL A 1 113 ? 8.762 -18.160 6.457 1.00 56.44 113 VAL A O 1
ATOM 934 N N . THR A 1 114 ? 7.917 -19.420 8.073 1.00 55.38 114 THR A N 1
ATOM 935 C CA . THR A 1 114 ? 6.562 -18.831 7.992 1.00 55.38 114 THR A CA 1
ATOM 936 C C . THR A 1 114 ? 6.399 -17.505 8.744 1.00 55.38 114 THR A C 1
ATOM 938 O O . THR A 1 114 ? 5.313 -16.929 8.737 1.00 55.38 114 THR A O 1
ATOM 941 N N . ILE A 1 115 ? 7.454 -17.002 9.391 1.00 59.97 115 ILE A N 1
ATOM 942 C CA . ILE A 1 115 ? 7.391 -15.812 10.257 1.00 59.97 115 ILE A CA 1
ATOM 943 C C . ILE A 1 115 ? 7.478 -14.510 9.433 1.00 59.97 115 ILE A C 1
ATOM 945 O O . ILE A 1 115 ? 6.894 -13.493 9.808 1.00 59.97 115 ILE A O 1
ATOM 949 N N . ASP A 1 116 ? 8.111 -14.541 8.256 1.00 64.12 116 ASP A N 1
ATOM 950 C CA . ASP A 1 116 ? 8.359 -13.334 7.454 1.00 64.12 116 ASP A CA 1
ATOM 951 C C . ASP A 1 116 ? 7.080 -12.733 6.847 1.00 64.12 116 ASP A C 1
ATOM 953 O O . ASP A 1 116 ? 6.885 -11.517 6.875 1.00 64.12 116 ASP A O 1
ATOM 957 N N . PHE A 1 117 ? 6.154 -13.567 6.364 1.00 65.50 117 PHE A N 1
ATOM 958 C CA . PHE A 1 117 ? 4.859 -13.095 5.850 1.00 65.50 117 PHE A CA 1
ATOM 959 C C . PHE A 1 117 ? 3.970 -12.517 6.960 1.00 65.50 117 PHE A C 1
ATOM 961 O O . PHE A 1 117 ? 3.214 -11.574 6.725 1.00 65.50 117 PHE A O 1
ATOM 968 N N . LEU A 1 118 ? 4.095 -13.028 8.188 1.00 62.06 118 LEU A N 1
ATOM 969 C CA . LEU A 1 118 ? 3.376 -12.510 9.356 1.00 62.06 118 LEU A CA 1
ATOM 970 C C . LEU A 1 118 ? 3.919 -11.144 9.797 1.00 62.06 118 LEU A C 1
ATOM 972 O O . LEU A 1 118 ? 3.162 -10.308 10.281 1.00 62.06 118 LEU A O 1
ATOM 976 N N . SER A 1 119 ? 5.188 -10.840 9.519 1.00 67.06 119 SER A N 1
ATOM 977 C CA . SER A 1 119 ? 5.746 -9.497 9.728 1.00 67.06 119 SER A CA 1
ATOM 978 C C . SER A 1 119 ? 5.032 -8.424 8.889 1.00 67.06 119 SER A C 1
ATOM 980 O O . SER A 1 119 ? 4.876 -7.287 9.334 1.00 67.06 119 SER A O 1
ATOM 982 N N . MET A 1 120 ? 4.490 -8.763 7.710 1.00 70.06 120 MET A N 1
ATOM 983 C CA . MET A 1 120 ? 3.668 -7.812 6.942 1.00 70.06 120 MET A CA 1
ATOM 984 C C . MET A 1 120 ? 2.358 -7.462 7.659 1.00 70.06 120 MET A C 1
ATOM 986 O O . MET A 1 120 ? 1.898 -6.322 7.585 1.00 70.06 120 MET A O 1
ATOM 990 N N . ILE A 1 121 ? 1.788 -8.401 8.419 1.00 66.94 121 ILE A N 1
ATOM 991 C CA . ILE A 1 121 ? 0.583 -8.176 9.229 1.00 66.94 121 ILE A CA 1
ATOM 992 C C . ILE A 1 121 ? 0.857 -7.133 10.328 1.00 66.94 121 ILE A C 1
ATOM 994 O O . ILE A 1 121 ? -0.040 -6.371 10.694 1.00 66.94 121 ILE A O 1
ATOM 998 N N . CYS A 1 122 ? 2.106 -6.989 10.788 1.00 68.38 122 CYS A N 1
ATOM 999 C CA . CYS A 1 122 ? 2.485 -5.933 11.728 1.00 68.38 122 CYS A CA 1
ATOM 1000 C C . CYS A 1 122 ? 2.265 -4.521 11.170 1.00 68.38 122 CYS A C 1
ATOM 1002 O O . CYS A 1 122 ? 1.964 -3.616 11.949 1.00 68.38 122 CYS A O 1
ATOM 1004 N N . VAL A 1 123 ? 2.371 -4.324 9.850 1.00 73.06 123 VAL A N 1
ATOM 1005 C CA . VAL A 1 123 ? 2.100 -3.026 9.205 1.00 73.06 123 VAL A CA 1
ATOM 1006 C C . VAL A 1 123 ? 0.637 -2.626 9.396 1.00 73.06 123 VAL A C 1
ATOM 1008 O O . VAL A 1 123 ? 0.341 -1.441 9.525 1.00 73.06 123 VAL A O 1
ATOM 1011 N N . LEU A 1 124 ? -0.280 -3.592 9.529 1.00 64.25 124 LEU A N 1
ATOM 1012 C CA . LEU A 1 124 ? -1.692 -3.299 9.767 1.00 64.25 124 LEU A CA 1
ATOM 1013 C C . LEU A 1 124 ? -1.935 -2.602 11.114 1.00 64.25 124 LEU A C 1
ATOM 1015 O O . LEU A 1 124 ? -2.843 -1.777 11.213 1.00 64.25 124 LEU A O 1
ATOM 1019 N N . ARG A 1 125 ? -1.082 -2.841 12.123 1.00 69.06 125 ARG A N 1
ATOM 1020 C CA . ARG A 1 125 ? -1.140 -2.122 13.410 1.00 69.06 125 ARG A CA 1
ATOM 1021 C C . ARG A 1 125 ? -0.880 -0.622 13.255 1.00 69.06 125 ARG A C 1
ATOM 1023 O O . ARG A 1 125 ? -1.373 0.157 14.067 1.00 69.06 125 ARG A O 1
ATOM 1030 N N . LEU A 1 126 ? -0.175 -0.191 12.202 1.00 71.50 126 LEU A N 1
ATOM 1031 C CA . LEU A 1 126 ? 0.031 1.229 11.899 1.00 71.50 126 LEU A CA 1
ATOM 1032 C C . LEU A 1 126 ? -1.302 1.942 11.618 1.00 71.50 126 LEU A C 1
ATOM 1034 O O . LEU A 1 126 ? -1.469 3.095 12.007 1.00 71.50 126 LEU A O 1
ATOM 1038 N N . PHE A 1 127 ? -2.292 1.251 11.039 1.00 66.19 127 PHE A N 1
ATOM 1039 C CA . PHE A 1 127 ? -3.630 1.813 10.820 1.00 66.19 127 PHE A CA 1
ATOM 1040 C C . PHE A 1 127 ? -4.412 2.040 12.119 1.00 66.19 127 PHE A C 1
ATOM 1042 O O . PHE A 1 127 ? -5.354 2.829 12.125 1.00 66.19 127 PHE A O 1
ATOM 1049 N N . LYS A 1 128 ? -4.009 1.447 13.251 1.00 63.84 128 LYS A N 1
ATOM 1050 C CA . LYS A 1 128 ? -4.615 1.771 14.552 1.00 63.84 128 LYS A CA 1
ATOM 1051 C C . LYS A 1 128 ? -4.346 3.228 14.953 1.00 63.84 128 LYS A C 1
ATOM 1053 O O . LYS A 1 128 ? -5.199 3.848 15.588 1.00 63.84 128 LYS A O 1
ATOM 1058 N N . LEU A 1 129 ? -3.244 3.841 14.490 1.00 63.97 129 LEU A N 1
ATOM 1059 C CA . LEU A 1 129 ? -3.000 5.285 14.654 1.00 63.97 129 LEU A CA 1
ATOM 1060 C C . LEU A 1 129 ? -4.168 6.107 14.081 1.00 63.97 129 LEU A C 1
ATOM 1062 O O . LEU A 1 129 ? -4.585 7.097 14.673 1.00 63.97 129 LEU A O 1
ATOM 1066 N N . THR A 1 130 ? -4.797 5.658 12.997 1.00 65.81 130 THR A N 1
ATOM 1067 C CA . THR A 1 130 ? -5.951 6.338 12.394 1.00 65.81 130 THR A CA 1
ATOM 1068 C C . THR A 1 130 ? -7.148 6.492 13.331 1.00 65.81 130 THR A C 1
ATOM 1070 O O . THR A 1 130 ? -7.923 7.441 13.197 1.00 65.81 130 THR A O 1
ATOM 1073 N N . GLN A 1 131 ? -7.292 5.612 14.320 1.00 65.75 131 GLN A N 1
ATOM 1074 C CA . GLN A 1 131 ? -8.367 5.680 15.307 1.00 65.75 131 GLN A CA 1
ATOM 1075 C C . GLN A 1 131 ? -8.057 6.630 16.467 1.00 65.75 131 GLN A C 1
ATOM 1077 O O . GLN A 1 131 ? -8.982 7.280 16.967 1.00 65.75 131 GLN A O 1
ATOM 1082 N N . HIS A 1 132 ? -6.787 6.722 16.864 1.00 66.69 132 HIS A N 1
ATOM 1083 C CA . HIS A 1 132 ? -6.333 7.559 17.977 1.00 66.69 132 HIS A CA 1
ATOM 1084 C C . HIS A 1 132 ? -6.064 9.009 17.550 1.00 66.69 132 HIS A C 1
ATOM 1086 O O . HIS A 1 132 ? -6.282 9.933 18.330 1.00 66.69 132 HIS A O 1
ATOM 1092 N N . PHE A 1 133 ? -5.667 9.234 16.296 1.00 75.75 133 PHE A N 1
ATOM 1093 C CA . PHE A 1 133 ? -5.402 10.568 15.768 1.00 75.75 133 PHE A CA 1
ATOM 1094 C C . PHE A 1 133 ? -6.659 11.178 15.137 1.00 75.75 133 PHE A C 1
ATOM 1096 O O . PHE A 1 133 ? -7.007 10.894 13.988 1.00 75.75 133 PHE A O 1
ATOM 1103 N N . SER A 1 134 ? -7.315 12.086 15.868 1.00 75.88 134 SER A N 1
ATOM 1104 C CA . SER A 1 134 ? -8.479 12.849 15.384 1.00 75.88 134 SER A CA 1
ATOM 1105 C C . SER A 1 134 ? -8.219 13.570 14.054 1.00 75.88 134 SER A C 1
ATOM 1107 O O . SER A 1 134 ? -9.123 13.665 13.228 1.00 75.88 134 SER A O 1
ATOM 1109 N N . GLY A 1 135 ? -6.977 14.000 13.800 1.00 80.94 135 GLY A N 1
ATOM 1110 C CA . GLY A 1 135 ? -6.577 14.625 12.535 1.00 80.94 135 GLY A CA 1
ATOM 1111 C C . GLY A 1 135 ? -6.765 13.726 11.307 1.00 80.94 135 GLY A C 1
ATOM 1112 O O . GLY A 1 135 ? -7.212 14.203 10.267 1.00 80.94 135 GLY A O 1
ATOM 1113 N N . LEU A 1 136 ? -6.515 12.415 11.422 1.00 79.94 136 LEU A N 1
ATOM 1114 C CA . LEU A 1 136 ? -6.671 11.499 10.288 1.00 79.94 136 LEU A CA 1
ATOM 1115 C C . LEU A 1 136 ? -8.150 11.211 9.987 1.00 79.94 136 LEU A C 1
ATOM 1117 O O . LEU A 1 136 ? -8.528 11.082 8.826 1.00 79.94 136 LEU A O 1
ATOM 1121 N N . LYS A 1 137 ? -9.016 11.206 11.010 1.00 80.38 137 LYS A N 1
ATOM 1122 C CA . LYS A 1 137 ? -10.477 11.130 10.817 1.00 80.38 137 LYS A CA 1
ATOM 1123 C C . LYS A 1 137 ? -11.014 12.351 10.075 1.00 80.38 137 LYS A C 1
ATOM 1125 O O . LYS A 1 137 ? -11.861 12.197 9.199 1.00 80.38 137 LYS A O 1
ATOM 1130 N N . ILE A 1 138 ? -10.505 13.541 10.402 1.00 86.50 138 ILE A N 1
ATOM 1131 C CA . ILE A 1 138 ? -10.858 14.781 9.701 1.00 86.50 138 ILE A CA 1
ATOM 1132 C C . ILE A 1 138 ? -10.404 14.695 8.243 1.00 86.50 138 ILE A C 1
ATOM 1134 O O . ILE A 1 138 ? -11.217 14.925 7.358 1.00 86.50 138 ILE A O 1
ATOM 1138 N N . LEU A 1 139 ? -9.164 14.267 7.982 1.00 86.69 139 LEU A N 1
ATOM 1139 C CA . LEU A 1 139 ? -8.659 14.087 6.617 1.00 86.69 139 LEU A CA 1
ATOM 1140 C C . LEU A 1 139 ? -9.527 13.122 5.798 1.00 86.69 139 LEU A C 1
ATOM 1142 O O . LEU A 1 139 ? -9.869 13.431 4.661 1.00 86.69 139 LEU A O 1
ATOM 1146 N N . ILE A 1 140 ? -9.918 11.981 6.375 1.00 85.88 140 ILE A N 1
ATOM 1147 C CA . ILE A 1 140 ? -10.801 11.008 5.712 1.00 85.88 140 ILE A CA 1
ATOM 1148 C C . ILE A 1 140 ? -12.162 11.634 5.399 1.00 85.88 140 ILE A C 1
ATOM 1150 O O . ILE A 1 140 ? -12.696 11.429 4.311 1.00 85.88 140 ILE A O 1
ATOM 1154 N N . GLN A 1 141 ? -12.729 12.397 6.332 1.00 86.00 141 GLN A N 1
ATOM 1155 C CA . GLN A 1 141 ? -14.015 13.058 6.129 1.00 86.00 141 GLN A CA 1
ATOM 1156 C C . GLN A 1 141 ? -13.927 14.136 5.039 1.00 86.00 141 GLN A C 1
ATOM 1158 O O . GLN A 1 141 ? -14.817 14.211 4.194 1.00 86.00 141 GLN A O 1
ATOM 1163 N N . THR A 1 142 ? -12.844 14.914 5.013 1.00 90.62 142 THR A N 1
ATOM 1164 C CA . THR A 1 142 ? -12.565 15.899 3.960 1.00 90.62 142 THR A CA 1
ATOM 1165 C C . THR A 1 142 ? -12.390 15.217 2.606 1.00 90.62 142 THR A C 1
ATOM 1167 O O . THR A 1 142 ? -13.019 15.614 1.632 1.00 90.62 142 THR A O 1
ATOM 1170 N N . PHE A 1 143 ? -11.618 14.130 2.547 1.00 89.69 143 PHE A N 1
ATOM 1171 C CA . PHE A 1 143 ? -11.439 13.344 1.328 1.00 89.69 143 PHE A CA 1
ATOM 1172 C C . PHE A 1 143 ? -12.763 12.766 0.831 1.00 89.69 143 PHE A C 1
ATOM 1174 O O . PHE A 1 143 ? -13.034 12.791 -0.361 1.00 89.69 143 PHE A O 1
ATOM 1181 N N . LYS A 1 144 ? -13.610 12.273 1.742 1.00 89.50 144 LYS A N 1
ATOM 1182 C CA . LYS A 1 144 ? -14.937 11.752 1.406 1.00 89.50 144 LYS A CA 1
ATOM 1183 C C . LYS A 1 144 ? -15.854 12.845 0.856 1.00 89.50 144 LYS A C 1
ATOM 1185 O O . LYS A 1 144 ? -16.609 12.567 -0.069 1.00 89.50 144 LYS A O 1
ATOM 1190 N N . ALA A 1 145 ? -15.799 14.053 1.415 1.00 93.00 145 ALA A N 1
ATOM 1191 C CA . ALA A 1 145 ? -16.577 15.189 0.931 1.00 93.00 145 ALA A CA 1
ATOM 1192 C C . ALA A 1 145 ? -16.138 15.625 -0.477 1.00 93.00 145 ALA A C 1
ATOM 1194 O O . ALA A 1 145 ? -16.988 15.900 -1.314 1.00 93.00 145 ALA A O 1
ATOM 1195 N N . SER A 1 146 ? -14.834 15.606 -0.754 1.00 94.25 146 SER A N 1
ATOM 1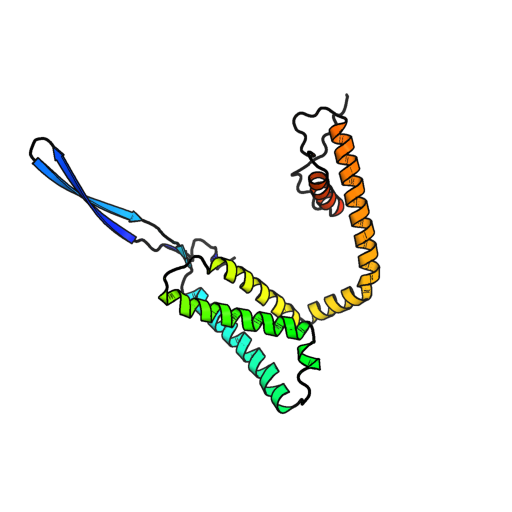196 C CA . SER A 1 146 ? -14.261 15.977 -2.057 1.00 94.25 146 SER A CA 1
ATOM 1197 C C . SER A 1 146 ? -13.996 14.777 -2.980 1.00 94.25 146 SER A C 1
ATOM 1199 O O . SER A 1 146 ? -13.271 14.907 -3.964 1.00 94.25 146 SER A O 1
ATOM 1201 N N . ALA A 1 147 ? -14.545 13.594 -2.679 1.00 92.38 147 ALA A N 1
ATOM 1202 C CA . ALA A 1 147 ? -14.207 12.360 -3.391 1.00 92.38 147 ALA A CA 1
ATOM 1203 C C . ALA A 1 147 ? -14.648 12.392 -4.859 1.00 92.38 147 ALA A C 1
ATOM 1205 O O . ALA A 1 147 ? -13.919 11.905 -5.719 1.00 92.38 147 ALA A O 1
ATOM 1206 N N . GLU A 1 148 ? -15.819 12.968 -5.148 1.00 94.19 148 GLU A N 1
ATOM 1207 C CA . GLU A 1 148 ? -16.333 13.086 -6.518 1.00 94.19 148 GLU A CA 1
ATOM 1208 C C . GLU A 1 148 ? -15.451 14.009 -7.370 1.00 94.19 148 GLU A C 1
ATOM 1210 O O . GLU A 1 148 ? -15.060 13.648 -8.480 1.00 94.19 148 GLU A O 1
ATOM 1215 N N . GLU A 1 149 ? -15.056 15.159 -6.819 1.00 95.00 149 GLU A N 1
ATOM 1216 C CA . GLU A 1 149 ? -14.165 16.121 -7.479 1.00 95.00 149 GLU A CA 1
ATOM 1217 C C . GLU A 1 149 ? -12.770 15.525 -7.710 1.00 95.00 149 GLU A C 1
ATOM 1219 O O . GLU A 1 149 ? -12.203 15.623 -8.802 1.00 95.00 149 GLU A O 1
ATOM 1224 N N . LEU A 1 150 ? -12.227 14.844 -6.698 1.00 93.62 150 LEU A N 1
ATOM 1225 C CA . LEU A 1 150 ? -10.926 14.196 -6.789 1.00 93.62 150 LEU A CA 1
ATOM 1226 C C . LEU A 1 150 ? -10.934 13.025 -7.780 1.00 93.62 150 LEU A C 1
ATOM 1228 O O . LEU A 1 150 ? -9.960 12.839 -8.506 1.00 93.62 150 LEU A O 1
ATOM 1232 N N . ALA A 1 151 ? -12.011 12.239 -7.837 1.00 93.75 151 ALA A N 1
ATOM 1233 C CA . ALA A 1 151 ? -12.125 11.129 -8.780 1.00 93.75 151 ALA A CA 1
ATOM 1234 C C . ALA A 1 151 ? -12.062 11.619 -10.234 1.00 93.75 151 ALA A C 1
ATOM 1236 O O . ALA A 1 151 ? -11.361 11.017 -11.051 1.00 93.75 151 ALA A O 1
ATOM 1237 N N . LEU A 1 152 ? -12.725 12.740 -10.543 1.00 94.94 152 LEU A N 1
ATOM 1238 C CA . LEU A 1 152 ? -12.637 13.381 -11.858 1.00 94.94 152 LEU A CA 1
ATOM 1239 C C . LEU A 1 152 ? -11.213 13.866 -12.159 1.00 94.94 152 LEU A C 1
ATOM 1241 O O . LEU A 1 152 ? -10.703 13.617 -13.252 1.00 94.94 152 LEU A O 1
ATOM 1245 N N . LEU A 1 153 ? -10.538 14.496 -11.192 1.00 94.69 153 LEU A N 1
ATOM 1246 C CA . LEU A 1 153 ? -9.143 14.918 -11.350 1.00 94.69 153 LEU A CA 1
ATOM 1247 C C . LEU A 1 153 ? -8.223 13.725 -11.655 1.00 94.69 153 LEU A C 1
ATOM 1249 O O . LEU A 1 153 ? -7.455 13.764 -12.617 1.00 94.69 153 LEU A O 1
ATOM 1253 N N . VAL A 1 154 ? -8.321 12.652 -10.866 1.00 94.75 154 VAL A N 1
ATOM 1254 C CA . VAL A 1 154 ? -7.525 11.429 -11.057 1.00 94.75 154 VAL A CA 1
ATOM 1255 C C . VAL A 1 154 ? -7.805 10.806 -12.424 1.00 94.75 154 VAL A C 1
ATOM 1257 O O . VAL A 1 154 ? -6.870 10.362 -13.086 1.00 94.75 154 VAL A O 1
ATOM 1260 N N . PHE A 1 155 ? -9.055 10.822 -12.890 1.00 95.69 155 PHE A N 1
ATOM 1261 C CA . PHE A 1 155 ? -9.406 10.343 -14.225 1.00 95.69 155 PHE A CA 1
ATOM 1262 C C . PHE A 1 155 ? -8.678 11.118 -15.335 1.00 95.69 155 PHE A C 1
ATOM 1264 O O . PHE A 1 155 ? -8.074 10.499 -16.213 1.00 95.69 155 PHE A O 1
ATOM 1271 N N . PHE A 1 156 ? -8.659 12.454 -15.274 1.00 95.81 156 PHE A N 1
ATOM 1272 C CA . PHE A 1 156 ? -7.918 13.269 -16.244 1.00 95.81 156 PHE A CA 1
ATOM 1273 C C . PHE A 1 156 ? -6.407 13.038 -16.176 1.00 95.81 156 PHE A C 1
ATOM 1275 O O . PHE A 1 156 ? -5.756 12.949 -17.217 1.00 95.81 156 PHE A O 1
ATOM 1282 N N . VAL A 1 157 ? -5.850 12.893 -14.971 1.00 95.19 157 VAL A N 1
ATOM 1283 C CA . VAL A 1 157 ? -4.423 12.591 -14.783 1.00 95.19 157 VAL A CA 1
ATOM 1284 C C . VAL A 1 157 ? -4.069 11.229 -15.380 1.00 95.19 157 VAL A C 1
ATOM 1286 O O . VAL A 1 157 ? -3.085 11.126 -16.107 1.00 95.19 157 VAL A O 1
ATOM 1289 N N . LEU A 1 158 ? -4.877 10.193 -15.146 1.00 95.50 158 LEU A N 1
ATOM 1290 C CA . LEU A 1 158 ? -4.661 8.870 -15.738 1.00 95.50 158 LEU A CA 1
ATOM 1291 C C . LEU A 1 158 ? -4.753 8.907 -17.266 1.00 95.50 158 LEU A C 1
ATOM 1293 O O . LEU A 1 158 ? -3.907 8.321 -17.941 1.00 95.50 158 LEU A O 1
ATOM 1297 N N . LEU A 1 159 ? -5.736 9.624 -17.818 1.00 95.81 159 LEU A N 1
ATOM 1298 C CA . LEU A 1 159 ? -5.872 9.805 -19.262 1.00 95.81 159 LEU A CA 1
ATOM 1299 C C . LEU A 1 159 ? -4.646 10.516 -19.855 1.00 95.81 159 LEU A C 1
ATOM 1301 O O . LEU A 1 159 ? -4.118 10.067 -20.872 1.00 95.81 159 LEU A O 1
ATOM 1305 N N . ALA A 1 160 ? -4.139 11.557 -19.190 1.00 94.50 160 ALA A N 1
ATOM 1306 C CA . ALA A 1 160 ? -2.894 12.213 -19.576 1.00 94.50 160 ALA A CA 1
ATOM 1307 C C . ALA A 1 160 ? -1.705 11.239 -19.530 1.00 94.50 160 ALA A C 1
ATOM 1309 O O . ALA A 1 160 ? -0.966 11.155 -20.510 1.00 94.50 160 ALA A O 1
ATOM 1310 N N . ILE A 1 161 ? -1.558 10.452 -18.454 1.00 95.38 161 ILE A N 1
ATOM 1311 C CA . ILE A 1 161 ? -0.491 9.445 -18.318 1.00 95.38 161 ILE A CA 1
ATOM 1312 C C . ILE A 1 161 ? -0.512 8.459 -19.495 1.00 95.38 161 ILE A C 1
ATOM 1314 O O . ILE A 1 161 ? 0.530 8.180 -20.087 1.00 95.38 161 ILE A O 1
ATOM 1318 N N . VAL A 1 162 ? -1.689 7.955 -19.879 1.00 94.56 162 VAL A N 1
ATOM 1319 C CA . VAL A 1 162 ? -1.819 7.016 -21.007 1.00 94.56 162 VAL A CA 1
ATOM 1320 C C . VAL A 1 162 ? -1.459 7.675 -22.340 1.00 94.56 162 VAL A C 1
ATOM 1322 O O . VAL A 1 162 ? -0.727 7.079 -23.134 1.00 94.56 162 VAL A O 1
ATOM 1325 N N . ILE A 1 163 ? -1.931 8.900 -22.587 1.00 94.31 163 ILE A N 1
ATOM 1326 C CA . ILE A 1 163 ? -1.630 9.633 -23.825 1.00 94.31 163 ILE A CA 1
ATOM 1327 C C . ILE A 1 163 ? -0.128 9.911 -23.933 1.00 94.31 163 ILE A C 1
ATOM 1329 O O . ILE A 1 163 ? 0.470 9.614 -24.967 1.00 94.31 163 ILE A O 1
ATOM 1333 N N . PHE A 1 164 ? 0.505 10.427 -22.878 1.00 91.88 164 PHE A N 1
ATOM 1334 C CA . PHE A 1 164 ? 1.940 10.716 -22.882 1.00 91.88 164 PHE A CA 1
ATOM 1335 C C . PHE A 1 164 ? 2.788 9.447 -22.992 1.00 91.88 164 PHE A C 1
ATOM 1337 O O . PHE A 1 164 ? 3.760 9.439 -23.746 1.00 91.88 164 PHE A O 1
ATOM 1344 N N . ALA A 1 165 ? 2.401 8.359 -22.322 1.00 92.31 165 ALA A N 1
ATOM 1345 C CA . ALA A 1 165 ? 3.061 7.066 -22.478 1.00 92.31 165 ALA A CA 1
ATOM 1346 C C . ALA A 1 165 ? 3.007 6.561 -23.930 1.00 92.31 165 ALA A C 1
ATOM 1348 O O . ALA A 1 165 ? 4.021 6.100 -24.455 1.00 92.31 165 ALA A O 1
ATOM 1349 N N . ALA A 1 166 ? 1.852 6.677 -24.596 1.00 91.69 166 ALA A N 1
ATOM 1350 C CA . ALA A 1 166 ? 1.704 6.296 -25.999 1.00 91.69 166 ALA A CA 1
ATOM 1351 C C . ALA A 1 166 ? 2.523 7.206 -26.928 1.00 91.69 166 ALA A C 1
ATOM 1353 O O . ALA A 1 166 ? 3.223 6.704 -27.807 1.00 91.69 166 ALA A O 1
ATOM 1354 N N . LEU A 1 167 ? 2.482 8.526 -26.718 1.00 90.06 167 LEU A N 1
ATOM 1355 C CA . LEU A 1 167 ? 3.254 9.491 -27.505 1.00 90.06 167 LEU A CA 1
ATOM 1356 C C . LEU A 1 167 ? 4.755 9.220 -27.416 1.00 90.06 167 LEU A C 1
ATOM 1358 O O . LEU A 1 167 ? 5.415 9.156 -28.447 1.00 90.06 167 LEU A O 1
ATOM 1362 N N . VAL A 1 168 ? 5.283 9.011 -26.209 1.00 88.25 168 VAL A N 1
ATOM 1363 C CA . VAL A 1 168 ? 6.706 8.714 -26.007 1.00 88.25 168 VAL A CA 1
ATOM 1364 C C . VAL A 1 168 ? 7.084 7.367 -26.611 1.00 88.25 168 VAL A C 1
ATOM 1366 O O . VAL A 1 168 ? 8.111 7.269 -27.275 1.00 88.25 168 VAL A O 1
ATOM 1369 N N . TYR A 1 169 ? 6.237 6.349 -26.461 1.00 87.81 169 TYR A N 1
ATOM 1370 C CA . TYR A 1 169 ? 6.460 5.051 -27.095 1.00 87.81 169 TYR A CA 1
ATOM 1371 C C . TYR A 1 169 ? 6.562 5.161 -28.626 1.00 87.81 169 TYR A C 1
ATOM 1373 O O . TYR A 1 169 ? 7.474 4.596 -29.232 1.00 87.81 169 TYR A O 1
ATOM 1381 N N . TYR A 1 170 ? 5.657 5.912 -29.261 1.00 86.88 170 TYR A N 1
ATOM 1382 C CA . TYR A 1 170 ? 5.709 6.148 -30.705 1.00 86.88 170 TYR A CA 1
ATOM 1383 C C . TYR A 1 170 ? 6.889 7.034 -31.116 1.00 86.88 170 TYR A C 1
ATOM 1385 O O . TYR A 1 170 ? 7.531 6.749 -32.128 1.00 86.88 170 TYR A O 1
ATOM 1393 N N . ALA A 1 171 ? 7.203 8.070 -30.336 1.00 86.38 171 ALA A N 1
ATOM 1394 C CA . ALA A 1 171 ? 8.324 8.964 -30.602 1.00 86.38 171 ALA A CA 1
ATOM 1395 C C . ALA A 1 171 ? 9.660 8.208 -30.551 1.00 86.38 171 ALA A C 1
ATOM 1397 O O . ALA A 1 171 ? 10.442 8.291 -31.497 1.00 86.38 171 ALA A O 1
ATOM 1398 N N . GLU A 1 172 ? 9.884 7.388 -29.524 1.00 82.56 172 GLU A N 1
ATOM 1399 C CA . GLU A 1 172 ? 11.118 6.609 -29.379 1.00 82.56 172 GLU A CA 1
ATOM 1400 C C . GLU A 1 172 ? 11.206 5.481 -30.422 1.00 82.56 172 GLU A C 1
ATOM 1402 O O . GLU A 1 172 ? 12.288 5.163 -30.901 1.00 82.56 172 GLU A O 1
ATOM 1407 N N . ARG A 1 173 ? 10.074 4.901 -30.853 1.00 79.50 173 ARG A N 1
ATOM 1408 C CA . ARG A 1 173 ? 10.053 3.887 -31.925 1.00 79.50 173 ARG A CA 1
ATOM 1409 C C . ARG A 1 173 ? 10.307 4.471 -33.316 1.00 79.50 173 ARG A C 1
ATOM 1411 O O . ARG A 1 173 ? 10.743 3.742 -34.205 1.00 79.50 173 ARG A O 1
ATOM 1418 N N . SER A 1 174 ? 10.029 5.758 -33.517 1.00 76.44 174 SER A N 1
ATOM 1419 C CA . SER A 1 174 ? 10.273 6.433 -34.795 1.00 76.44 174 SER A CA 1
ATOM 1420 C C . SER A 1 174 ? 11.767 6.63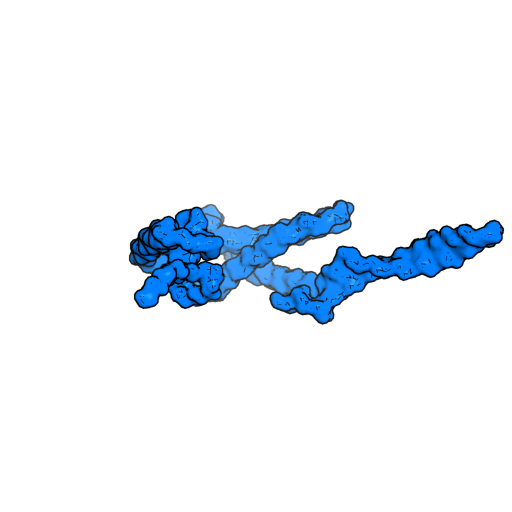9 -35.085 1.00 76.44 174 SER A C 1
ATOM 1422 O O . SER A 1 174 ? 12.147 6.791 -36.245 1.00 76.44 174 SER A O 1
ATOM 1424 N N . GLN A 1 175 ? 12.624 6.581 -34.058 1.00 71.31 175 GLN A N 1
ATOM 1425 C CA . GLN A 1 175 ? 14.072 6.731 -34.180 1.00 71.31 175 GLN A CA 1
ATOM 1426 C C . GLN A 1 175 ? 14.776 5.409 -33.833 1.00 71.31 175 GLN A C 1
ATOM 1428 O O . GLN A 1 175 ? 14.522 4.832 -32.778 1.00 71.31 175 GLN A O 1
ATOM 1433 N N . PRO A 1 176 ? 15.694 4.898 -34.672 1.00 63.56 176 PRO A N 1
ATOM 1434 C CA . PRO A 1 176 ? 16.498 3.737 -34.312 1.00 63.56 176 PRO A CA 1
ATOM 1435 C C . PRO A 1 176 ? 17.525 4.135 -33.240 1.00 63.56 176 PRO A C 1
ATOM 1437 O O . PRO A 1 176 ? 18.625 4.602 -33.548 1.00 63.56 176 PRO A O 1
ATOM 1440 N N . ASN A 1 177 ? 17.146 3.967 -31.972 1.00 69.81 177 ASN A N 1
ATOM 1441 C CA . ASN A 1 177 ? 18.015 4.150 -30.815 1.00 69.81 177 ASN A CA 1
ATOM 1442 C C . ASN A 1 177 ? 18.456 2.774 -30.261 1.00 69.81 177 ASN A C 1
ATOM 1444 O O . ASN A 1 177 ? 17.596 1.986 -29.859 1.00 69.81 177 ASN A O 1
ATOM 1448 N N . PRO A 1 178 ? 19.766 2.454 -30.228 1.00 68.94 178 PRO A N 1
ATOM 1449 C CA . PRO A 1 178 ? 20.262 1.200 -29.654 1.00 68.94 178 PRO A CA 1
ATOM 1450 C C . PRO A 1 178 ? 20.062 1.095 -28.129 1.00 68.94 178 PRO A C 1
ATOM 1452 O O . PRO A 1 178 ? 20.086 -0.013 -27.603 1.00 68.94 178 PRO A O 1
ATOM 1455 N N . GLU A 1 179 ? 19.810 2.208 -27.425 1.00 71.06 179 GLU A N 1
ATOM 1456 C CA . GLU A 1 179 ? 19.504 2.242 -25.982 1.00 71.06 179 GLU A CA 1
ATOM 1457 C C . GLU A 1 179 ? 18.032 2.597 -25.692 1.00 71.06 179 GLU A C 1
ATOM 1459 O O . GLU A 1 179 ? 17.738 3.433 -24.834 1.00 71.06 179 GLU A O 1
ATOM 1464 N N . ASN A 1 180 ? 17.086 2.002 -26.422 1.00 74.25 180 ASN A N 1
ATOM 1465 C CA . ASN A 1 180 ? 15.662 2.263 -26.205 1.00 74.25 180 ASN A CA 1
ATOM 1466 C C . ASN A 1 180 ? 15.174 1.663 -24.866 1.00 74.25 180 ASN A C 1
ATOM 1468 O O . ASN A 1 180 ? 15.081 0.444 -24.710 1.00 74.25 180 ASN A O 1
ATOM 1472 N N . GLN A 1 181 ? 14.826 2.533 -23.915 1.00 77.38 181 GLN A N 1
ATOM 1473 C CA . GLN A 1 181 ? 14.265 2.168 -22.606 1.00 77.38 181 GLN A CA 1
ATOM 1474 C C . GLN A 1 181 ? 12.728 2.010 -22.639 1.00 77.38 181 GLN A C 1
ATOM 1476 O O . GLN A 1 181 ? 12.146 1.356 -21.774 1.00 77.38 181 GLN A O 1
ATOM 1481 N N . PHE A 1 182 ? 12.061 2.539 -23.670 1.00 79.94 182 PHE A N 1
ATOM 1482 C CA . PHE A 1 182 ? 10.610 2.497 -23.879 1.00 79.94 182 PHE A CA 1
ATOM 1483 C C . PHE A 1 182 ? 10.205 1.308 -24.763 1.00 79.94 182 PHE A C 1
ATOM 1485 O O . PHE A 1 182 ? 9.671 1.456 -25.863 1.00 79.94 182 PHE A O 1
ATOM 1492 N N . THR A 1 183 ? 10.445 0.090 -24.273 1.00 78.88 183 THR A N 1
ATOM 1493 C CA . THR A 1 183 ? 10.177 -1.148 -25.032 1.00 78.88 183 THR A CA 1
ATOM 1494 C C . THR A 1 183 ? 8.689 -1.494 -25.138 1.00 78.88 183 THR A C 1
ATOM 1496 O O . THR A 1 183 ? 8.274 -2.150 -26.094 1.00 78.88 183 THR A O 1
ATOM 1499 N N . SER A 1 184 ? 7.870 -1.059 -24.175 1.00 84.56 184 SER A N 1
ATOM 1500 C CA . SER A 1 184 ? 6.438 -1.374 -24.088 1.00 84.56 184 SER A CA 1
ATOM 1501 C C . SER A 1 184 ? 5.632 -0.203 -23.521 1.00 84.56 184 SER A C 1
ATOM 1503 O O . SER A 1 184 ? 6.146 0.586 -22.731 1.00 84.56 184 SER A O 1
ATOM 1505 N N . ILE A 1 185 ? 4.337 -0.135 -23.849 1.00 84.69 185 ILE A N 1
ATOM 1506 C CA . ILE A 1 185 ? 3.418 0.899 -23.335 1.00 84.69 185 ILE A CA 1
ATOM 1507 C C . ILE A 1 185 ? 3.422 0.967 -21.788 1.00 84.69 185 ILE A C 1
ATOM 1509 O O . ILE A 1 185 ? 3.516 2.075 -21.263 1.00 84.69 185 ILE A O 1
ATOM 1513 N N . PRO A 1 186 ? 3.429 -0.153 -21.027 1.00 88.25 186 PRO A N 1
ATOM 1514 C CA . PRO A 1 186 ? 3.531 -0.103 -19.565 1.00 88.25 186 PRO A CA 1
ATOM 1515 C C . PRO A 1 186 ? 4.822 0.528 -19.025 1.00 88.25 186 PRO A C 1
ATOM 1517 O O . PRO A 1 186 ? 4.792 1.140 -17.962 1.00 88.25 186 PRO A O 1
ATOM 1520 N N . ALA A 1 187 ? 5.938 0.434 -19.757 1.00 86.19 187 ALA A N 1
ATOM 1521 C CA . ALA A 1 187 ? 7.180 1.110 -19.373 1.00 86.19 187 ALA A CA 1
ATOM 1522 C C . ALA A 1 187 ? 7.041 2.638 -19.515 1.00 86.19 187 ALA A C 1
ATOM 1524 O O . ALA A 1 187 ? 7.434 3.389 -18.625 1.00 86.19 187 ALA A O 1
ATOM 1525 N N . GLY A 1 188 ? 6.376 3.097 -20.583 1.00 87.94 188 GLY A N 1
ATOM 1526 C CA . GLY A 1 188 ? 6.020 4.508 -20.762 1.00 87.94 188 GLY A CA 1
ATOM 1527 C C . GLY A 1 188 ? 5.049 5.039 -19.701 1.00 87.94 188 GLY A C 1
ATOM 1528 O O . GLY A 1 188 ? 5.139 6.209 -19.334 1.00 87.94 188 GLY A O 1
ATOM 1529 N N . LEU A 1 189 ? 4.160 4.191 -19.162 1.00 92.50 189 LEU A N 1
ATOM 1530 C CA . LEU A 1 189 ? 3.259 4.568 -18.062 1.00 92.50 189 LEU A CA 1
ATOM 1531 C C . LEU A 1 189 ? 4.031 4.866 -16.771 1.00 92.50 189 LEU A C 1
ATOM 1533 O O . LEU A 1 189 ? 3.727 5.860 -16.116 1.00 92.50 189 LEU A O 1
ATOM 1537 N N . TRP A 1 190 ? 5.033 4.047 -16.418 1.00 91.94 190 TRP A N 1
ATOM 1538 C CA . TRP A 1 190 ? 5.887 4.287 -15.243 1.00 91.94 190 TRP A CA 1
ATOM 1539 C C . TRP A 1 190 ? 6.622 5.629 -15.366 1.00 91.94 190 TRP A C 1
ATOM 1541 O O . TRP A 1 190 ? 6.545 6.456 -14.457 1.00 91.94 190 TRP A O 1
ATOM 1551 N N . TRP A 1 191 ? 7.221 5.896 -16.531 1.00 91.69 191 TRP A N 1
ATOM 1552 C CA . TRP A 1 191 ? 7.862 7.182 -16.816 1.00 91.69 191 TRP A CA 1
ATOM 1553 C C . TRP A 1 191 ? 6.882 8.354 -16.696 1.00 91.69 191 TRP A C 1
ATOM 1555 O O . TRP A 1 191 ? 7.118 9.301 -15.949 1.00 91.69 191 TRP A O 1
ATOM 1565 N N . SER A 1 192 ? 5.748 8.274 -17.398 1.00 92.62 192 SER A N 1
ATOM 1566 C CA . SER A 1 192 ? 4.779 9.366 -17.455 1.00 92.62 192 SER A CA 1
ATOM 1567 C C . SER A 1 192 ? 4.159 9.664 -16.085 1.00 92.62 192 SER A C 1
ATOM 1569 O O . SER A 1 192 ? 3.973 10.834 -15.745 1.00 92.62 192 SER A O 1
ATOM 1571 N N . LEU A 1 193 ? 3.929 8.638 -15.259 1.00 94.06 193 LEU A N 1
ATOM 1572 C CA . LEU A 1 193 ? 3.486 8.787 -13.872 1.00 94.06 193 LEU A CA 1
ATOM 1573 C C . LEU A 1 193 ? 4.504 9.574 -13.030 1.00 94.06 193 LEU A C 1
ATOM 1575 O O . LEU A 1 193 ? 4.120 10.500 -12.314 1.00 94.06 193 LEU A O 1
ATOM 1579 N N . ILE A 1 194 ? 5.794 9.242 -13.122 1.00 93.38 194 ILE A N 1
ATOM 1580 C CA . ILE A 1 194 ? 6.882 9.917 -12.390 1.00 93.38 194 ILE A CA 1
ATOM 1581 C C . ILE A 1 194 ? 7.059 11.368 -12.856 1.00 93.38 194 ILE A C 1
ATOM 1583 O O . ILE A 1 194 ? 7.300 12.258 -12.036 1.00 93.38 194 ILE A O 1
ATOM 1587 N N . THR A 1 195 ? 6.930 11.623 -14.158 1.00 92.00 195 THR A N 1
ATOM 1588 C CA . THR A 1 195 ? 7.071 12.966 -14.735 1.00 92.00 195 THR A CA 1
ATOM 1589 C C . THR A 1 195 ? 5.896 13.870 -14.368 1.00 92.00 195 THR A C 1
ATOM 1591 O O . THR A 1 195 ? 6.119 14.992 -13.918 1.00 92.00 195 THR A O 1
ATOM 1594 N N . ILE A 1 196 ? 4.652 13.393 -14.495 1.00 92.31 196 ILE A N 1
ATOM 1595 C CA . ILE A 1 196 ? 3.451 14.175 -14.145 1.00 92.31 196 ILE A CA 1
ATOM 1596 C C . ILE A 1 196 ? 3.370 14.419 -12.632 1.00 92.31 196 ILE A C 1
ATOM 1598 O O . ILE A 1 196 ? 2.950 15.492 -12.209 1.00 92.31 196 ILE A O 1
ATOM 1602 N N . SER A 1 197 ? 3.829 13.466 -11.813 1.00 93.12 197 SER A N 1
ATOM 1603 C CA . SER A 1 197 ? 3.960 13.658 -10.359 1.00 93.12 197 SER A CA 1
ATOM 1604 C C . SER A 1 197 ? 5.169 14.509 -9.955 1.00 93.12 197 SER A C 1
ATOM 1606 O O . SER A 1 197 ? 5.367 14.754 -8.766 1.00 93.12 197 SER A O 1
ATOM 1608 N N . THR A 1 198 ? 5.966 14.992 -10.916 1.00 93.25 198 THR A N 1
ATOM 1609 C CA . THR A 1 198 ? 7.171 15.816 -10.708 1.00 93.25 198 THR A CA 1
ATOM 1610 C C . THR A 1 198 ? 8.260 15.161 -9.848 1.00 93.25 198 THR A C 1
ATOM 1612 O O . THR A 1 198 ? 9.169 15.843 -9.386 1.00 93.25 198 THR A O 1
ATOM 1615 N N . VAL A 1 199 ? 8.209 13.836 -9.653 1.00 94.75 199 VAL A N 1
ATOM 1616 C CA . VAL A 1 199 ? 9.206 13.089 -8.866 1.00 94.75 199 VAL A CA 1
ATOM 1617 C C . VAL A 1 199 ? 10.540 13.007 -9.611 1.00 94.75 199 VAL A C 1
ATOM 1619 O O . VAL A 1 199 ? 11.588 13.234 -9.017 1.00 94.75 199 VAL A O 1
ATOM 1622 N N . GLY A 1 200 ? 10.498 12.702 -10.912 1.00 89.31 200 GLY A N 1
ATOM 1623 C CA . GLY A 1 200 ? 11.657 12.787 -11.807 1.00 89.31 200 GLY A CA 1
ATOM 1624 C C . GLY A 1 200 ? 12.891 11.973 -11.390 1.00 89.31 200 GLY A C 1
ATOM 1625 O O . GLY A 1 200 ? 13.986 12.523 -11.387 1.00 89.31 200 GLY A O 1
ATOM 1626 N N . PHE A 1 201 ? 12.748 10.677 -11.074 1.00 87.69 201 PHE A N 1
ATOM 1627 C CA . PHE A 1 201 ? 13.881 9.821 -10.670 1.00 87.69 201 PHE A CA 1
ATOM 1628 C C . PHE A 1 201 ? 15.039 9.780 -11.684 1.00 87.69 201 PHE A C 1
ATOM 1630 O O . PHE A 1 201 ? 16.185 9.580 -11.287 1.00 87.69 201 PHE A O 1
ATOM 1637 N N . GLY A 1 202 ? 14.751 9.965 -12.978 1.00 84.88 202 GLY A N 1
ATOM 1638 C CA . GLY A 1 202 ? 15.758 9.945 -14.044 1.00 84.88 202 GLY A CA 1
ATOM 1639 C C . GLY A 1 202 ? 16.236 8.541 -14.434 1.00 84.88 202 GLY A C 1
ATOM 1640 O O . GLY A 1 202 ? 17.232 8.416 -15.140 1.00 84.88 202 GLY A O 1
ATOM 1641 N N . ASP A 1 203 ? 15.533 7.495 -13.994 1.00 86.31 203 ASP A N 1
ATOM 1642 C CA . ASP A 1 203 ? 15.758 6.094 -14.367 1.00 86.31 203 ASP A CA 1
ATOM 1643 C C . ASP A 1 203 ? 15.421 5.820 -15.840 1.00 86.31 203 ASP A C 1
ATOM 1645 O O . ASP A 1 203 ? 16.106 5.036 -16.498 1.00 86.31 203 ASP A O 1
ATOM 1649 N N . MET A 1 204 ? 14.407 6.510 -16.369 1.00 83.69 204 MET A N 1
ATOM 1650 C CA . MET A 1 204 ? 14.079 6.523 -17.792 1.00 83.69 204 MET A CA 1
ATOM 1651 C C . MET A 1 204 ? 13.978 7.949 -18.321 1.00 83.69 204 MET A C 1
ATOM 1653 O O . MET A 1 204 ? 13.368 8.819 -17.695 1.00 83.69 204 MET A O 1
ATOM 1657 N N . VAL A 1 205 ? 14.553 8.194 -19.497 1.00 84.00 205 VAL A N 1
ATOM 1658 C CA . VAL A 1 205 ? 14.544 9.518 -20.133 1.00 84.00 205 VAL A CA 1
ATOM 1659 C C . VAL A 1 205 ? 14.339 9.363 -21.633 1.00 84.00 205 VAL A C 1
ATOM 1661 O O . VAL A 1 205 ? 14.971 8.522 -22.267 1.00 84.00 205 VAL A O 1
ATOM 1664 N N . VAL A 1 206 ? 13.462 10.192 -22.202 1.00 80.25 206 VAL A N 1
ATOM 1665 C CA . VAL A 1 206 ? 13.233 10.250 -23.651 1.00 80.25 206 VAL A CA 1
ATOM 1666 C C . VAL A 1 206 ? 14.492 10.779 -24.326 1.00 80.25 206 VAL A C 1
ATOM 1668 O O . VAL A 1 206 ? 14.947 11.883 -24.016 1.00 80.25 206 VAL A O 1
ATOM 1671 N N . LYS A 1 207 ? 15.060 10.002 -25.248 1.00 77.31 207 LYS A N 1
ATOM 1672 C CA . LYS A 1 207 ? 16.282 10.367 -25.969 1.00 77.31 207 LYS A CA 1
ATOM 1673 C C . LYS A 1 207 ? 15.921 10.655 -27.418 1.00 77.31 207 LYS A C 1
ATOM 1675 O O . LYS A 1 207 ? 16.145 9.843 -28.308 1.00 77.31 207 LYS A O 1
ATOM 1680 N N . VAL A 1 208 ? 15.401 11.854 -27.667 1.00 67.25 208 VAL A N 1
ATOM 1681 C CA . VAL A 1 208 ? 15.240 12.336 -29.042 1.00 67.25 208 VAL A CA 1
ATOM 1682 C C . VAL A 1 208 ? 16.621 12.739 -29.551 1.00 67.25 208 VAL A C 1
ATOM 1684 O O . VAL A 1 208 ? 17.272 13.612 -28.972 1.00 67.25 208 VAL A O 1
ATOM 1687 N N . LYS A 1 209 ? 17.098 12.094 -30.618 1.00 61.97 209 LYS A N 1
ATOM 1688 C CA . LYS A 1 209 ? 18.350 12.478 -31.274 1.00 61.97 209 LYS A CA 1
ATOM 1689 C C . LYS A 1 209 ? 18.161 13.897 -31.818 1.00 61.97 209 LYS A C 1
ATOM 1691 O O . LYS A 1 209 ? 17.415 14.095 -32.771 1.00 61.97 209 LYS A O 1
ATOM 1696 N N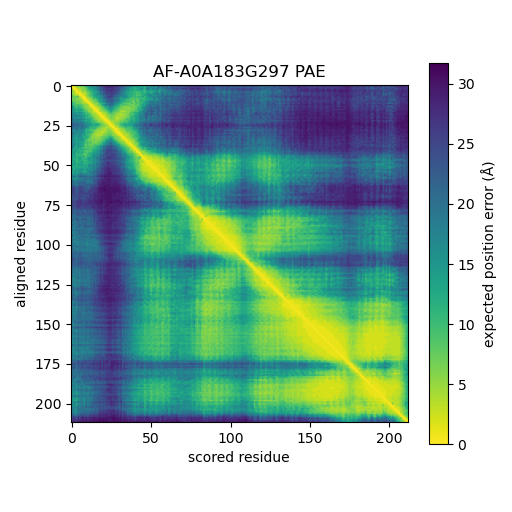 . SER A 1 210 ? 18.801 14.884 -31.192 1.00 48.59 210 SER A N 1
ATOM 1697 C CA . SER A 1 210 ? 18.901 16.222 -31.771 1.00 48.59 210 SER A CA 1
ATOM 1698 C C . SER A 1 210 ? 19.802 16.095 -32.994 1.00 48.59 210 SER A C 1
ATOM 1700 O O . SER A 1 210 ? 21.018 15.926 -32.867 1.00 48.59 210 SER A O 1
ATOM 1702 N N . GLU A 1 211 ? 19.200 16.072 -34.178 1.00 48.38 211 GLU A N 1
ATOM 1703 C CA . GLU A 1 211 ? 19.930 16.366 -35.405 1.00 48.38 211 GLU A CA 1
ATOM 1704 C C . GLU A 1 211 ? 20.511 17.779 -35.246 1.00 48.38 211 GLU A C 1
ATOM 1706 O O . GLU A 1 211 ? 19.859 18.661 -34.681 1.00 48.38 211 GLU A O 1
ATOM 1711 N N . LYS A 1 212 ? 21.798 17.913 -35.569 1.00 35.91 212 LYS A N 1
ATOM 1712 C CA . LYS A 1 212 ? 22.582 19.137 -35.378 1.00 35.91 212 LYS A CA 1
ATOM 1713 C C . LYS A 1 212 ? 22.000 20.314 -36.147 1.00 35.91 212 LYS A C 1
ATOM 1715 O O . LYS A 1 212 ? 21.528 20.081 -37.279 1.00 35.91 212 LYS A O 1
#

Mean predicted aligned error: 15.8 Å

Sequence (212 aa):
MLKTHPSFQIPQITVTYGLRIFENEGFANFAKAIGTHKPYTAPHPYFFYVDLICNSWFTLELLESFQLIRLLFCPSMRRFLRSPLTMIDVISTSAFYFEWLLHAILIQTGSLVTIDFLSMICVLRLFKLTQHFSGLKILIQTFKASAEELALLVFFVLLAIVIFAALVYYAERSQPNPENQFTSIPAGLWWSLITISTVGFGDMVVKVKSEK

Secondary structure (DSSP, 8-state):
--TT-GGGEEEEEEEEEEEEEEEETTEEEEEEEEEEEEEEEEEPHHHHHHHHHHHHHHHHHHIIIIIIHHHHH-S-HHHHHTSHHHHHHHHHHHHHHHHHHHHHHHTTT---TTHHHHHHHHHHGGGGHHHH-HHHHHHHHHHHHTHHHHHHHHHHHHHHHHHHHHHHHHHHHHS--TT----SHHHHHHHHHHHHTT----SS--------

Solvent-accessible surface area (backbone atoms only — not comparable to full-atom values): 12664 Å² total; per-residue (Å²): 120,71,84,74,37,76,90,51,46,50,75,49,69,50,79,46,83,43,81,45,78,46,77,56,92,96,46,80,44,82,44,80,44,80,46,78,46,73,86,52,72,45,69,47,70,64,60,56,53,52,51,50,51,52,49,49,51,57,46,48,58,45,45,55,64,54,47,57,56,38,72,77,70,59,95,65,68,71,73,58,58,67,35,70,72,50,44,52,51,52,51,40,54,49,50,53,55,51,53,51,53,49,52,64,56,34,73,77,66,77,63,75,78,71,52,64,70,53,56,59,56,57,57,50,50,59,58,53,51,49,75,75,37,66,68,52,50,50,51,52,52,53,47,63,74,45,38,70,64,48,51,54,50,52,50,54,51,51,52,49,24,52,51,50,7,49,50,51,36,52,56,56,67,74,44,98,56,96,80,66,78,56,82,45,61,71,51,21,34,56,48,30,48,34,53,76,69,65,67,59,87,70,87,68,76,91,80,78,82,78,76,130

InterPro domains:
  IPR003968 Potassium channel, voltage dependent, Kv [PR01491] (125-133)
  IPR003968 Potassium channel, voltage dependent, Kv [PR01491] (149-163)
  IPR005821 Ion transport domain [PF00520] (38-211)
  IPR027359 Voltage-dependent channel domain superfamily [G3DSA:1.20.120.350] (1-132)
  IPR028325 Voltage-gated potassium channel [PTHR11537] (2-205)

Foldseek 3Di:
DVQPDPVQWDFDWDWDWDWDWDDDPNDTDTDTDIDIDRPDTDGHCVVVVVVVVVLVVVVCCCCVVPVVVDVVPDDDPPVVCPPPLNVLVVQLNVLVVVLVVVVVVVVVVVDPPVNVVSVVSVVSVVCVVCVVDPVNVVVVVVCVVCVVVVVVVVVVLQVQLQVQLVVLLVQLVVDPDPPDQSPDSVSSSVVSVCVSVVVCPVPDDRDDPPDD

pLDDT: mean 70.66, std 14.32, range [35.91, 95.81]

Radius of gyration: 29.2 Å; Cα contacts (8 Å, |Δi|>4): 142; chains: 1; bounding box: 82×64×65 Å

Organism: Heligmosomoides polygyrus (NCBI:txid6339)